Protein AF-A0A9P0EP63-F1 (afdb_monomer_lite)

Structure (mmCIF, N/CA/C/O backbone):
data_AF-A0A9P0EP63-F1
#
_entry.id   AF-A0A9P0EP63-F1
#
loop_
_atom_site.group_PDB
_atom_site.id
_atom_site.type_symbol
_atom_site.label_atom_id
_atom_site.label_alt_id
_atom_site.label_comp_id
_atom_site.label_asym_id
_atom_site.label_entity_id
_atom_site.label_seq_id
_atom_site.pdbx_PDB_ins_code
_atom_site.Cartn_x
_atom_site.Cartn_y
_atom_site.Cartn_z
_atom_site.occupancy
_atom_site.B_iso_or_equiv
_atom_site.auth_seq_id
_atom_site.auth_comp_id
_atom_site.auth_asym_id
_atom_site.auth_atom_id
_atom_site.pdbx_PDB_model_num
ATOM 1 N N . MET A 1 1 ? 51.272 -1.431 -0.126 1.00 25.02 1 MET A N 1
ATOM 2 C CA . MET A 1 1 ? 51.619 -0.502 -1.227 1.00 25.02 1 MET A CA 1
ATOM 3 C C . MET A 1 1 ? 51.209 -1.140 -2.546 1.00 25.02 1 MET A C 1
ATOM 5 O O . MET A 1 1 ? 51.202 -2.358 -2.589 1.00 25.02 1 MET A O 1
ATOM 9 N N . ALA A 1 2 ? 50.903 -0.318 -3.557 1.00 24.48 2 ALA A N 1
ATOM 10 C CA . ALA A 1 2 ? 50.801 -0.641 -4.991 1.00 24.48 2 ALA A CA 1
ATOM 11 C C . ALA A 1 2 ? 49.921 -1.834 -5.457 1.00 24.48 2 ALA A C 1
ATOM 13 O O . ALA A 1 2 ? 50.347 -2.976 -5.379 1.00 24.48 2 ALA A O 1
ATOM 14 N N . ALA A 1 3 ? 48.784 -1.478 -6.080 1.00 27.89 3 ALA A N 1
ATOM 15 C CA . ALA A 1 3 ? 48.251 -1.978 -7.368 1.00 27.89 3 ALA A CA 1
ATOM 16 C C . ALA A 1 3 ? 47.952 -3.490 -7.577 1.00 27.89 3 ALA A C 1
ATOM 18 O O . ALA A 1 3 ? 48.622 -4.372 -7.051 1.00 27.89 3 ALA A O 1
ATOM 19 N N . PRO A 1 4 ? 46.947 -3.794 -8.422 1.00 28.27 4 PRO A N 1
ATOM 20 C CA . PRO A 1 4 ? 47.260 -3.915 -9.854 1.00 28.27 4 PRO A CA 1
ATOM 21 C C . PRO A 1 4 ? 46.648 -2.839 -10.776 1.00 28.27 4 PRO A C 1
ATOM 23 O O . PRO A 1 4 ? 45.639 -2.212 -10.475 1.00 28.27 4 PRO A O 1
ATOM 26 N N . TYR A 1 5 ? 47.337 -2.671 -11.907 1.00 25.44 5 TYR A N 1
ATOM 27 C CA . TYR A 1 5 ? 47.056 -1.905 -13.136 1.00 25.44 5 TYR A CA 1
ATOM 28 C C . TYR A 1 5 ? 45.731 -2.304 -13.837 1.00 25.44 5 TYR A C 1
ATOM 30 O O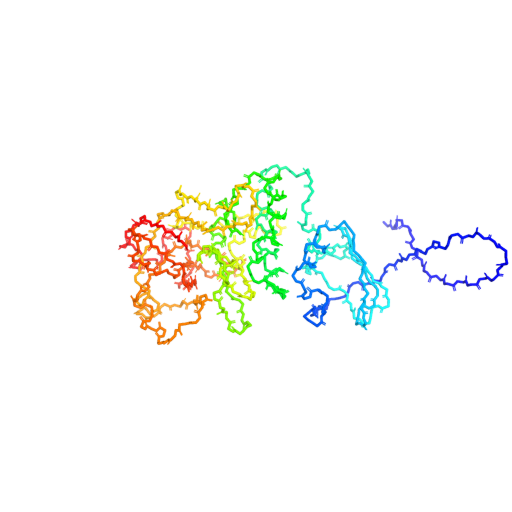 . TYR A 1 5 ? 45.196 -3.362 -13.520 1.00 25.44 5 TYR A O 1
ATOM 38 N N . LEU A 1 6 ? 45.152 -1.604 -14.831 1.00 25.20 6 LEU A N 1
ATOM 39 C CA . LEU A 1 6 ? 45.450 -0.386 -15.646 1.00 25.20 6 LEU A CA 1
ATOM 40 C C . LEU A 1 6 ? 44.064 0.336 -15.875 1.00 25.20 6 LEU A C 1
ATOM 42 O O . LEU A 1 6 ? 43.144 0.035 -15.122 1.00 25.20 6 LEU A O 1
ATOM 46 N N . MET A 1 7 ? 43.743 1.280 -16.780 1.00 23.25 7 MET A N 1
ATOM 47 C CA . MET A 1 7 ? 44.289 1.803 -18.050 1.00 23.25 7 MET A CA 1
ATOM 48 C C . MET A 1 7 ? 44.101 3.335 -18.161 1.00 23.25 7 MET A C 1
ATOM 50 O O . MET A 1 7 ? 43.188 3.885 -17.551 1.00 23.25 7 MET A O 1
ATOM 54 N N . GLU A 1 8 ? 44.887 4.000 -19.016 1.00 25.39 8 GLU A N 1
ATOM 55 C CA . GLU A 1 8 ? 44.508 5.273 -19.665 1.00 25.39 8 GLU A CA 1
ATOM 56 C C . GLU A 1 8 ? 43.696 5.005 -20.952 1.00 25.39 8 GLU A C 1
ATOM 58 O O . GLU A 1 8 ? 43.772 3.911 -21.513 1.00 25.39 8 GLU A O 1
ATOM 63 N N . ILE A 1 9 ? 42.991 6.013 -21.486 1.00 30.83 9 ILE A N 1
ATOM 64 C CA . ILE A 1 9 ? 42.474 5.988 -22.867 1.00 30.83 9 ILE A CA 1
ATOM 65 C C . ILE A 1 9 ? 43.122 7.115 -23.677 1.00 30.83 9 ILE A C 1
ATOM 67 O O . ILE A 1 9 ? 42.882 8.292 -23.422 1.00 30.83 9 ILE A O 1
ATOM 71 N N . ALA A 1 10 ? 43.873 6.739 -24.713 1.00 23.25 10 ALA A N 1
ATOM 72 C CA . ALA A 1 10 ? 44.341 7.635 -25.767 1.00 23.25 10 ALA A CA 1
ATOM 73 C C . ALA A 1 10 ? 43.870 7.108 -27.133 1.00 23.25 10 ALA A C 1
ATOM 75 O O . ALA A 1 10 ? 44.110 5.951 -27.480 1.00 23.25 10 ALA A O 1
ATOM 76 N N . ALA A 1 11 ? 43.196 7.950 -27.918 1.00 29.05 11 ALA A N 1
ATOM 77 C CA . ALA A 1 11 ? 42.651 7.573 -29.221 1.00 29.05 11 ALA A CA 1
ATOM 78 C C . ALA A 1 11 ? 43.623 7.929 -30.361 1.00 29.05 11 ALA A C 1
ATOM 80 O O . ALA A 1 11 ? 43.612 9.048 -30.872 1.00 29.05 11 ALA A O 1
ATOM 81 N N . ALA A 1 12 ? 44.444 6.967 -30.788 1.00 26.38 12 ALA A N 1
ATOM 82 C CA . ALA A 1 12 ? 45.300 7.098 -31.968 1.00 26.38 12 ALA A CA 1
ATOM 83 C C . ALA A 1 12 ? 44.647 6.433 -33.194 1.00 26.38 12 ALA A C 1
ATOM 85 O O . ALA A 1 12 ? 44.568 5.208 -33.284 1.00 26.38 12 ALA A O 1
ATOM 86 N N . ALA A 1 13 ? 44.182 7.235 -34.155 1.00 30.12 13 ALA A N 1
ATOM 87 C CA . ALA A 1 13 ? 43.605 6.739 -35.403 1.00 30.12 13 ALA A CA 1
ATOM 88 C C . ALA A 1 13 ? 44.675 6.627 -36.505 1.00 30.12 13 ALA A C 1
ATOM 90 O O . ALA A 1 13 ? 45.039 7.623 -37.126 1.00 30.12 13 ALA A O 1
ATOM 91 N N . ALA A 1 14 ? 45.147 5.408 -36.776 1.00 29.88 14 ALA A N 1
ATOM 92 C CA . ALA A 1 14 ? 45.986 5.104 -37.937 1.00 29.88 14 ALA A CA 1
ATOM 93 C C . ALA A 1 14 ? 45.132 4.493 -39.071 1.00 29.88 14 ALA A C 1
ATOM 95 O O . ALA A 1 14 ? 44.441 3.499 -38.831 1.00 29.88 14 ALA A O 1
ATOM 96 N N . PRO A 1 15 ? 45.145 5.046 -40.299 1.00 37.25 15 PRO A N 1
ATOM 97 C CA . PRO A 1 15 ? 44.427 4.463 -41.427 1.00 37.25 15 PRO A CA 1
ATOM 98 C C . PRO A 1 15 ? 45.239 3.334 -42.081 1.00 37.25 15 PRO A C 1
ATOM 100 O O . PRO A 1 15 ? 46.374 3.540 -42.505 1.00 37.25 15 PRO A O 1
ATOM 103 N N . ALA A 1 16 ? 44.626 2.161 -42.236 1.00 30.70 16 ALA A N 1
ATOM 104 C CA . ALA A 1 16 ? 45.122 1.073 -43.079 1.00 30.70 16 ALA A CA 1
ATOM 105 C C . ALA A 1 16 ? 43.948 0.458 -43.876 1.00 30.70 16 ALA A C 1
ATOM 107 O O . ALA A 1 16 ? 42.826 0.426 -43.360 1.00 30.70 16 ALA A O 1
ATOM 108 N N . PRO A 1 17 ? 44.155 0.033 -45.136 1.00 42.28 17 PRO A N 1
ATOM 109 C CA . PRO A 1 17 ? 43.072 -0.378 -46.029 1.00 42.28 17 PRO A CA 1
ATOM 110 C C . PRO A 1 17 ? 42.695 -1.868 -45.904 1.00 42.28 17 PRO A C 1
ATOM 112 O O . PRO A 1 17 ? 43.329 -2.642 -45.196 1.00 42.28 17 PRO A O 1
ATOM 115 N N . SER A 1 18 ? 41.695 -2.258 -46.704 1.00 41.31 18 SER A N 1
ATOM 116 C CA . SER A 1 18 ? 41.221 -3.625 -46.994 1.00 41.31 18 SER A CA 1
ATOM 117 C C . SER A 1 18 ? 40.531 -4.423 -45.870 1.00 41.31 18 SER A C 1
ATOM 119 O O . SER A 1 18 ? 41.147 -4.913 -44.936 1.00 41.31 18 SER A O 1
ATOM 121 N N . THR A 1 19 ? 39.229 -4.648 -46.103 1.00 45.34 19 THR A N 1
ATOM 122 C CA . THR A 1 19 ? 38.443 -5.868 -45.806 1.00 45.34 19 THR A CA 1
ATOM 123 C C . THR A 1 19 ? 38.358 -6.413 -44.371 1.00 45.34 19 THR A C 1
ATOM 125 O O . THR A 1 19 ? 39.307 -6.958 -43.827 1.00 45.34 19 THR A O 1
ATOM 128 N N . ASN A 1 20 ? 37.117 -6.448 -43.867 1.00 47.78 20 ASN A N 1
ATOM 129 C CA . ASN A 1 20 ? 36.612 -7.347 -42.820 1.00 47.78 20 ASN A CA 1
ATOM 130 C C . ASN A 1 20 ? 37.352 -7.329 -41.469 1.00 47.78 20 ASN A C 1
ATOM 132 O O . ASN A 1 20 ? 37.991 -8.303 -41.080 1.00 47.78 20 ASN A O 1
ATOM 136 N N . SER A 1 21 ? 37.132 -6.268 -40.687 1.00 32.41 21 SER A N 1
ATOM 137 C CA . SER A 1 21 ? 37.388 -6.278 -39.242 1.00 32.41 21 SER A CA 1
ATOM 138 C C . SER A 1 21 ? 36.179 -5.752 -38.466 1.00 32.41 21 SER A C 1
ATOM 140 O O . SER A 1 21 ? 35.673 -4.658 -38.733 1.00 32.41 21 SER A O 1
ATOM 142 N N . THR A 1 22 ? 35.702 -6.545 -37.507 1.00 35.44 22 THR A N 1
ATOM 143 C CA . THR A 1 22 ? 34.595 -6.187 -36.614 1.00 35.44 22 THR A CA 1
ATOM 144 C C . THR A 1 22 ? 35.064 -5.111 -35.638 1.00 35.44 22 THR A C 1
ATOM 146 O O . THR A 1 22 ? 35.890 -5.386 -34.770 1.00 35.44 22 THR A O 1
ATOM 149 N N . ARG A 1 23 ? 34.528 -3.887 -35.742 1.00 30.27 23 ARG A N 1
ATOM 150 C CA . ARG A 1 23 ? 34.831 -2.799 -34.795 1.00 30.27 23 ARG A CA 1
ATOM 151 C C . ARG A 1 23 ? 34.285 -3.112 -33.400 1.00 30.27 23 ARG A C 1
ATOM 153 O O . ARG A 1 23 ? 33.159 -2.754 -33.068 1.00 30.27 23 ARG A O 1
ATOM 160 N N . MET A 1 24 ? 35.110 -3.752 -32.579 1.00 28.80 24 MET A N 1
ATOM 161 C CA . MET A 1 24 ? 34.906 -3.840 -31.138 1.00 28.80 24 MET A CA 1
ATOM 162 C C . MET A 1 24 ? 35.326 -2.509 -30.506 1.00 28.80 24 MET A C 1
ATOM 164 O O . MET A 1 24 ? 36.461 -2.073 -30.682 1.00 28.80 24 MET A O 1
ATOM 168 N N . VAL A 1 25 ? 34.408 -1.857 -29.794 1.00 30.75 25 VAL A N 1
ATOM 169 C CA . VAL A 1 25 ? 34.673 -0.615 -29.056 1.00 30.75 25 VAL A CA 1
ATOM 170 C C . VAL A 1 25 ? 34.558 -0.932 -27.569 1.00 30.75 25 VAL A C 1
ATOM 172 O O . VAL A 1 25 ? 33.512 -1.393 -27.117 1.00 30.75 25 VAL A O 1
ATOM 175 N N . VAL A 1 26 ? 35.648 -0.724 -26.831 1.00 29.06 26 VAL A N 1
ATOM 176 C CA . VAL A 1 26 ? 35.739 -0.929 -25.378 1.00 29.06 26 VAL A CA 1
ATOM 177 C C . VAL A 1 26 ? 35.912 0.436 -24.721 1.00 29.06 26 VAL A C 1
ATOM 179 O O . VAL A 1 26 ? 36.612 1.295 -25.253 1.00 29.06 26 VAL A O 1
ATOM 182 N N . LEU A 1 27 ? 35.211 0.653 -23.610 1.00 28.95 27 LEU A N 1
ATOM 183 C CA . LEU A 1 27 ? 34.988 1.963 -23.001 1.00 28.95 27 LEU A CA 1
ATOM 184 C C . LEU A 1 27 ? 35.163 1.826 -21.480 1.00 28.95 27 LEU A C 1
ATOM 186 O O . LEU A 1 27 ? 34.766 0.804 -20.919 1.00 28.95 27 LEU A O 1
ATOM 190 N N . MET A 1 28 ? 35.780 2.818 -20.832 1.00 26.14 28 MET A N 1
ATOM 191 C CA . MET A 1 28 ? 36.075 2.831 -19.389 1.00 26.14 28 MET A CA 1
ATOM 192 C C . MET A 1 28 ? 35.608 4.150 -18.764 1.00 26.14 28 MET A C 1
ATOM 194 O O . MET A 1 28 ? 35.667 5.194 -19.414 1.00 26.14 28 MET A O 1
ATOM 198 N N . GLY A 1 29 ? 35.148 4.071 -17.517 1.00 27.91 29 GLY A N 1
ATOM 199 C CA . GLY A 1 29 ? 34.363 5.110 -16.858 1.00 27.91 29 GLY A CA 1
ATOM 200 C C . GLY A 1 29 ? 35.092 6.301 -16.246 1.00 27.91 29 GLY A C 1
ATOM 201 O O . GLY A 1 29 ? 36.292 6.270 -15.969 1.00 27.91 29 GLY A O 1
ATOM 202 N N . GLY A 1 30 ? 34.303 7.345 -15.982 1.00 30.02 30 GLY A N 1
ATOM 203 C CA . GLY A 1 30 ? 34.700 8.562 -15.269 1.00 30.02 30 GLY A CA 1
ATOM 204 C C . GLY A 1 30 ? 34.210 8.621 -13.808 1.00 30.02 30 GLY A C 1
ATOM 205 O O . GLY A 1 30 ? 33.456 7.758 -13.357 1.00 30.02 30 GLY A O 1
ATOM 206 N N . PRO A 1 31 ? 34.626 9.642 -13.033 1.00 32.38 31 PRO A N 1
ATOM 207 C CA . PRO A 1 31 ? 34.295 9.754 -11.613 1.00 32.38 31 PRO A CA 1
ATOM 208 C C . PRO A 1 31 ? 32.818 10.110 -11.365 1.00 32.38 31 PRO A C 1
ATOM 210 O O . PRO A 1 31 ? 32.285 11.080 -11.903 1.00 32.38 31 PRO A O 1
ATOM 213 N N . ILE A 1 32 ? 32.175 9.353 -10.475 1.00 36.81 32 ILE A N 1
ATOM 214 C CA . ILE A 1 32 ? 30.773 9.533 -10.073 1.00 36.81 32 ILE A CA 1
ATOM 215 C C . ILE A 1 32 ? 30.678 10.641 -9.006 1.00 36.81 32 ILE A C 1
ATOM 217 O O . ILE A 1 32 ? 31.209 10.490 -7.907 1.00 36.81 32 ILE A O 1
ATOM 221 N N . ALA A 1 33 ? 29.985 11.746 -9.311 1.00 34.91 33 ALA A N 1
ATOM 222 C CA . ALA A 1 33 ? 29.862 12.926 -8.441 1.00 34.91 33 ALA A CA 1
ATOM 223 C C . ALA A 1 33 ? 28.404 13.212 -8.026 1.00 34.91 33 ALA A C 1
ATOM 225 O O . ALA A 1 33 ? 27.479 13.053 -8.820 1.00 34.91 33 ALA A O 1
ATOM 226 N N . ALA A 1 34 ? 28.183 13.633 -6.777 1.00 33.53 34 ALA A N 1
ATOM 227 C CA . ALA A 1 34 ? 26.853 13.662 -6.161 1.00 33.53 34 ALA A CA 1
ATOM 228 C C . ALA A 1 34 ? 25.924 14.788 -6.678 1.00 33.53 34 ALA A C 1
ATOM 230 O O . ALA A 1 34 ? 26.109 15.953 -6.332 1.00 33.53 34 ALA A O 1
ATOM 231 N N . GLY A 1 35 ? 24.876 14.436 -7.439 1.00 34.69 35 GLY A N 1
ATOM 232 C CA . GLY A 1 35 ? 23.840 15.371 -7.913 1.00 34.69 35 GLY A CA 1
ATOM 233 C C . GLY A 1 35 ? 22.556 14.690 -8.423 1.00 34.69 35 GLY A C 1
ATOM 234 O O . GLY A 1 35 ? 22.598 13.858 -9.320 1.00 34.69 35 GLY A O 1
ATOM 235 N N . HIS A 1 36 ? 21.401 15.023 -7.840 1.00 38.31 36 HIS A N 1
ATOM 236 C CA . HIS A 1 36 ? 20.105 14.368 -8.095 1.00 38.31 36 HIS A CA 1
ATOM 237 C C . HIS A 1 36 ? 19.614 14.509 -9.554 1.00 38.31 36 HIS A C 1
ATOM 239 O O . HIS A 1 36 ? 19.283 15.614 -9.988 1.00 38.31 36 HIS A O 1
ATOM 245 N N . ILE A 1 37 ? 19.443 13.392 -10.279 1.00 41.31 37 ILE A N 1
ATOM 246 C CA . ILE A 1 37 ? 18.767 13.396 -11.590 1.00 41.31 37 ILE A CA 1
ATOM 247 C C . ILE A 1 37 ? 17.250 13.459 -11.393 1.00 41.31 37 ILE A C 1
ATOM 249 O O . ILE A 1 37 ? 16.636 12.510 -10.906 1.00 41.31 37 ILE A O 1
ATOM 253 N N . ASP A 1 38 ? 16.628 14.537 -11.866 1.00 41.16 38 ASP A N 1
ATOM 254 C CA . ASP A 1 38 ? 15.185 14.556 -12.104 1.00 41.16 38 ASP A CA 1
ATOM 255 C C . ASP A 1 38 ? 14.846 13.888 -13.450 1.00 41.16 38 ASP A C 1
ATOM 257 O O . ASP A 1 38 ? 14.975 14.480 -14.524 1.00 41.16 38 ASP A O 1
ATOM 261 N N . VAL A 1 39 ? 14.401 12.630 -13.383 1.00 46.09 39 VAL A N 1
ATOM 262 C CA . VAL A 1 39 ? 13.950 11.853 -14.550 1.00 46.09 39 VAL A CA 1
ATOM 263 C C . VAL A 1 39 ? 12.517 12.176 -14.995 1.00 46.09 39 VAL A C 1
ATOM 265 O O . VAL A 1 39 ? 12.067 11.592 -15.981 1.00 46.09 39 VAL A O 1
ATOM 268 N N . SER A 1 40 ? 11.793 13.096 -14.340 1.00 42.19 40 SER A N 1
ATOM 269 C CA . SER A 1 40 ? 10.406 13.443 -14.707 1.00 42.19 40 SER A CA 1
ATOM 270 C C . SER A 1 40 ? 10.283 13.958 -16.150 1.00 42.19 40 SER A C 1
ATOM 272 O O . SER A 1 40 ? 9.341 13.604 -16.862 1.00 42.19 40 SER A O 1
ATOM 274 N N . GLY A 1 41 ? 11.291 14.698 -16.628 1.00 47.25 41 GLY A N 1
ATOM 275 C CA . GLY A 1 41 ? 11.400 15.160 -18.016 1.00 47.25 41 GLY A CA 1
ATOM 276 C C . GLY A 1 41 ? 11.757 14.071 -19.041 1.00 47.25 41 GLY A C 1
ATOM 277 O O . GLY A 1 41 ? 11.727 14.325 -20.245 1.00 47.25 41 GLY A O 1
ATOM 278 N N . CYS A 1 42 ? 12.093 12.848 -18.614 1.00 60.31 42 CYS A N 1
ATOM 279 C CA . CYS A 1 42 ? 12.393 11.744 -19.523 1.00 60.31 42 CYS A CA 1
ATOM 280 C C . CYS A 1 42 ? 11.100 11.033 -19.956 1.00 60.31 42 CYS A C 1
ATOM 282 O O . CYS A 1 42 ? 10.654 10.076 -19.322 1.00 60.31 42 CYS A O 1
ATOM 284 N N . GLY A 1 43 ? 10.539 11.452 -21.096 1.00 62.44 43 GLY A N 1
ATOM 285 C CA . GLY A 1 43 ? 9.305 10.895 -21.680 1.00 62.44 43 GLY A CA 1
ATOM 286 C C . GLY A 1 43 ? 9.304 9.383 -21.977 1.00 62.44 43 GLY A C 1
ATOM 287 O O . GLY A 1 43 ? 8.253 8.827 -22.287 1.00 62.44 43 GLY A O 1
ATOM 288 N N . LEU A 1 44 ? 10.455 8.705 -21.879 1.00 68.94 44 LEU A N 1
ATOM 289 C CA . LEU A 1 44 ? 10.535 7.242 -21.892 1.00 68.94 44 LEU A CA 1
ATOM 290 C C . LEU A 1 44 ? 10.362 6.660 -20.480 1.00 68.94 44 LEU A C 1
ATOM 292 O O . LEU A 1 44 ? 9.488 5.824 -20.274 1.00 68.94 44 LEU A O 1
ATOM 296 N N . GLN A 1 45 ? 11.150 7.115 -19.498 1.00 65.88 45 GLN A N 1
ATOM 297 C CA . GLN A 1 45 ? 11.081 6.607 -18.119 1.00 65.88 45 GLN A CA 1
ATOM 298 C C . GLN A 1 45 ? 9.754 6.943 -17.427 1.00 65.88 45 GLN A C 1
ATOM 300 O O . GLN A 1 45 ? 9.293 6.168 -16.590 1.00 65.88 45 GLN A O 1
ATOM 305 N N . SER A 1 46 ? 9.086 8.031 -17.817 1.00 67.94 46 SER A N 1
ATOM 306 C CA . SER A 1 46 ? 7.752 8.359 -17.310 1.00 67.94 46 SER A CA 1
ATOM 307 C C . SER A 1 46 ? 6.643 7.411 -17.793 1.00 67.94 46 SER A C 1
ATOM 309 O O . SER A 1 46 ? 5.516 7.550 -17.334 1.00 67.94 46 SER A O 1
ATOM 311 N N . ARG A 1 47 ? 6.909 6.425 -18.666 1.00 74.25 47 ARG A N 1
ATOM 312 C CA . ARG A 1 47 ? 5.925 5.404 -19.085 1.00 74.25 47 ARG A CA 1
ATOM 313 C C . ARG A 1 47 ? 5.910 4.224 -18.107 1.00 74.25 47 ARG A C 1
ATOM 315 O O . ARG A 1 47 ? 6.960 3.653 -17.820 1.00 74.25 47 ARG A O 1
ATOM 322 N N . GLY A 1 48 ? 4.723 3.799 -17.663 1.00 73.31 48 GLY A N 1
ATOM 323 C CA . GLY A 1 48 ? 4.556 2.697 -16.698 1.00 73.31 48 GLY A CA 1
ATOM 324 C C . GLY A 1 48 ? 5.278 1.392 -17.075 1.00 73.31 48 GLY A C 1
ATOM 325 O O . GLY A 1 48 ? 6.041 0.868 -16.271 1.00 73.31 48 GLY A O 1
ATOM 326 N N . TRP A 1 49 ? 5.118 0.908 -18.312 1.00 73.19 49 TRP A N 1
ATOM 327 C CA . TRP A 1 49 ? 5.727 -0.352 -18.785 1.00 73.19 49 TRP A CA 1
ATOM 328 C C . TRP A 1 49 ? 7.265 -0.373 -18.744 1.00 73.19 49 TRP A C 1
ATOM 330 O O . TRP A 1 49 ? 7.858 -1.409 -18.444 1.00 73.19 49 TRP A O 1
ATOM 340 N N . VAL A 1 50 ? 7.910 0.787 -18.919 1.00 75.38 50 VAL A N 1
ATOM 341 C CA . VAL A 1 50 ? 9.377 0.933 -18.859 1.00 75.38 50 VAL A CA 1
ATOM 342 C C . VAL A 1 50 ? 9.920 0.625 -17.452 1.00 75.38 50 VAL A C 1
ATOM 344 O O . VAL A 1 50 ? 11.109 0.350 -17.287 1.00 75.38 50 VAL A O 1
ATOM 347 N N . PHE A 1 51 ? 9.054 0.576 -16.430 1.00 79.88 51 PHE A N 1
ATOM 348 C CA . PHE A 1 51 ? 9.410 0.053 -15.114 1.00 79.88 51 PHE A CA 1
ATOM 349 C C . PHE A 1 51 ? 9.850 -1.415 -15.167 1.00 79.88 51 PHE A C 1
ATOM 351 O O . PHE A 1 51 ? 10.943 -1.736 -14.703 1.00 79.88 51 PHE A O 1
ATOM 358 N N . GLN A 1 52 ? 9.035 -2.298 -15.761 1.00 75.88 52 GLN A N 1
ATOM 359 C CA . GLN A 1 52 ? 9.372 -3.719 -15.877 1.00 75.88 52 GLN A CA 1
ATOM 360 C C . GLN A 1 52 ? 10.600 -3.918 -16.770 1.00 75.88 52 GLN A C 1
ATOM 362 O O . GLN A 1 52 ? 11.514 -4.650 -16.395 1.00 75.88 52 GLN A O 1
ATOM 367 N N . GLU A 1 53 ? 10.650 -3.222 -17.911 1.00 78.44 53 GLU A N 1
ATOM 368 C CA . GLU A 1 53 ? 11.770 -3.275 -18.861 1.00 78.44 53 GLU A CA 1
ATOM 369 C C . GLU A 1 53 ? 13.102 -2.888 -18.194 1.00 78.44 53 GLU A C 1
ATOM 371 O O . GLU A 1 53 ? 14.107 -3.586 -18.354 1.00 78.44 53 GLU A O 1
ATOM 376 N N . GLY A 1 54 ? 13.111 -1.807 -17.405 1.00 74.69 54 GLY A N 1
ATOM 377 C CA . GLY A 1 54 ? 14.291 -1.326 -16.684 1.00 74.69 54 GLY A CA 1
ATOM 378 C C . GLY A 1 54 ? 14.692 -2.194 -15.487 1.00 74.69 54 GLY A C 1
ATOM 379 O O . GLY A 1 54 ? 15.884 -2.384 -15.252 1.00 74.69 54 GLY A O 1
ATOM 380 N N . LEU A 1 55 ? 13.720 -2.735 -14.746 1.00 76.62 55 LEU A N 1
ATOM 381 C CA . LEU A 1 55 ? 13.951 -3.542 -13.543 1.00 76.62 55 LEU A CA 1
ATOM 382 C C . LEU A 1 55 ? 14.398 -4.979 -13.864 1.00 76.62 55 LEU A C 1
ATOM 384 O O . LEU A 1 55 ? 15.359 -5.474 -13.275 1.00 76.62 55 LEU A O 1
ATOM 388 N N . CYS A 1 56 ? 13.712 -5.653 -14.793 1.00 77.56 56 CYS A N 1
ATOM 389 C CA . CYS A 1 56 ? 13.916 -7.082 -15.054 1.00 77.56 56 CYS A CA 1
ATOM 390 C C . CYS A 1 56 ? 15.164 -7.358 -15.902 1.00 77.56 56 CYS A C 1
ATOM 392 O O . CYS A 1 56 ? 15.831 -8.381 -15.722 1.00 77.56 56 CYS A O 1
ATOM 394 N N . SER A 1 57 ? 15.490 -6.454 -16.832 1.00 79.88 57 SER A N 1
ATOM 395 C CA . SER A 1 57 ? 16.583 -6.651 -17.788 1.00 79.88 57 SER A CA 1
ATOM 396 C C . SER A 1 57 ? 17.946 -6.806 -17.077 1.00 79.88 57 SER A C 1
ATOM 398 O O . SER A 1 57 ? 18.252 -6.037 -16.163 1.00 79.88 57 SER A O 1
ATOM 400 N N . PRO A 1 58 ? 18.840 -7.726 -17.493 1.00 76.31 58 PRO A N 1
ATOM 401 C CA . PRO A 1 58 ? 20.147 -7.895 -16.837 1.00 76.31 58 PRO A CA 1
ATOM 402 C C . PRO A 1 58 ? 21.106 -6.707 -17.023 1.00 76.31 58 PRO A C 1
ATOM 404 O O . PRO A 1 58 ? 21.938 -6.430 -16.158 1.00 76.31 58 PRO A O 1
ATOM 407 N N . ARG A 1 59 ? 20.991 -6.016 -18.164 1.00 81.12 59 ARG A N 1
ATOM 408 C CA . ARG A 1 59 ? 21.778 -4.840 -18.567 1.00 81.12 59 ARG A CA 1
ATOM 409 C C . ARG A 1 59 ? 20.857 -3.836 -19.261 1.00 81.12 59 ARG A C 1
ATOM 411 O O . ARG A 1 59 ? 19.854 -4.239 -19.851 1.00 81.12 59 ARG A O 1
ATOM 418 N N . GLY A 1 60 ? 21.174 -2.552 -19.185 1.00 77.75 60 GLY A N 1
ATOM 419 C CA . GLY A 1 60 ? 20.490 -1.477 -19.897 1.00 77.75 60 GLY A CA 1
ATOM 420 C C . GLY A 1 60 ? 21.499 -0.495 -20.471 1.00 77.75 60 GLY A C 1
ATOM 421 O O . GLY A 1 60 ? 22.521 -0.235 -19.844 1.00 77.75 60 GLY A O 1
ATOM 422 N N . LEU A 1 61 ? 21.197 0.030 -21.656 1.00 80.38 61 LEU A N 1
ATOM 423 C CA . LEU A 1 61 ? 21.918 1.120 -22.302 1.00 80.38 61 LEU A CA 1
ATOM 424 C C . LEU A 1 61 ? 20.894 2.216 -22.595 1.00 80.38 61 LEU A C 1
ATOM 426 O O . LEU A 1 61 ? 19.836 1.935 -23.160 1.00 80.38 61 LEU A O 1
ATOM 430 N N . TYR A 1 62 ? 21.193 3.444 -22.197 1.00 74.94 62 TYR A N 1
ATOM 431 C CA . TYR A 1 62 ? 20.292 4.580 -22.299 1.00 74.94 62 TYR A CA 1
ATOM 432 C C . TYR A 1 62 ? 20.994 5.733 -23.013 1.00 74.94 62 TYR A C 1
ATOM 434 O O . TYR A 1 62 ? 22.176 5.995 -22.797 1.00 74.94 62 TYR A O 1
ATOM 442 N N . ILE A 1 63 ? 20.242 6.440 -23.854 1.00 74.50 63 ILE A N 1
ATOM 443 C CA . ILE A 1 63 ? 20.731 7.567 -24.649 1.00 74.50 63 ILE A CA 1
ATOM 444 C C . ILE A 1 63 ? 19.886 8.784 -24.277 1.00 74.50 63 ILE A C 1
ATOM 446 O O . ILE A 1 63 ? 18.663 8.759 -24.425 1.00 74.50 63 ILE A O 1
ATOM 450 N N . SER A 1 64 ? 20.519 9.845 -23.778 1.00 68.75 64 SER A N 1
ATOM 451 C CA . SER A 1 64 ? 19.845 11.070 -23.345 1.00 68.75 64 SER A CA 1
ATOM 452 C C . SER A 1 64 ? 20.556 12.307 -23.878 1.00 68.75 64 SER A C 1
ATOM 454 O O . SER A 1 64 ? 21.762 12.454 -23.725 1.00 68.75 64 SER A O 1
ATOM 456 N N . ARG A 1 65 ? 19.787 13.274 -24.394 1.00 67.12 65 ARG A N 1
ATOM 457 C CA . ARG A 1 65 ? 20.316 14.601 -24.767 1.00 67.12 65 ARG A CA 1
ATOM 458 C C . ARG A 1 65 ? 20.856 15.407 -23.572 1.00 67.12 65 ARG A C 1
ATOM 460 O O . ARG A 1 65 ? 21.497 16.423 -23.796 1.00 67.12 65 ARG A O 1
ATOM 467 N N . ARG A 1 66 ? 20.564 14.986 -22.331 1.00 62.16 66 ARG A N 1
ATOM 468 C CA . ARG A 1 66 ? 20.963 15.659 -21.079 1.00 62.16 66 ARG A CA 1
ATOM 469 C C . ARG A 1 66 ? 22.089 14.940 -20.317 1.00 62.16 66 ARG A C 1
ATOM 471 O O . ARG A 1 66 ? 22.820 15.577 -19.567 1.00 62.16 66 ARG A O 1
ATOM 478 N N . HIS A 1 67 ? 22.228 13.626 -20.511 1.00 61.28 67 HIS A N 1
ATOM 479 C CA . HIS A 1 67 ? 23.131 12.762 -19.729 1.00 61.28 67 HIS A CA 1
ATOM 480 C C . HIS A 1 67 ? 24.007 11.852 -20.611 1.00 61.28 67 HIS A C 1
ATOM 482 O O . HIS A 1 67 ? 24.473 10.816 -20.147 1.00 61.28 67 HIS A O 1
ATOM 488 N N . GLY A 1 68 ? 24.186 12.201 -21.889 1.00 69.44 68 GLY A N 1
ATOM 489 C CA . GLY A 1 68 ? 25.017 11.445 -22.827 1.00 69.44 68 GLY A CA 1
ATOM 490 C C . GLY A 1 68 ? 24.544 10.006 -23.060 1.00 69.44 68 GLY A C 1
ATOM 491 O O . GLY A 1 68 ? 23.341 9.721 -23.147 1.00 69.44 68 GLY A O 1
ATOM 492 N N . LEU A 1 69 ? 25.515 9.103 -23.175 1.00 75.56 69 LEU A N 1
ATOM 493 C CA . LEU A 1 69 ? 25.335 7.658 -23.272 1.00 75.56 69 LEU A CA 1
ATOM 494 C C . LEU A 1 69 ? 25.673 7.024 -21.920 1.00 75.56 69 LEU A C 1
ATOM 496 O O . LEU A 1 69 ? 26.767 7.237 -21.404 1.00 75.56 69 LEU A O 1
ATOM 500 N N . TRP A 1 70 ? 24.782 6.209 -21.356 1.00 75.38 70 TRP A N 1
ATOM 501 C CA . TRP A 1 70 ? 25.056 5.546 -20.077 1.00 75.38 70 TRP A CA 1
ATOM 502 C C . TRP A 1 70 ? 24.485 4.140 -19.977 1.00 75.38 70 TRP A C 1
ATOM 504 O O . TRP A 1 70 ? 23.501 3.806 -20.641 1.00 75.38 70 TRP A O 1
ATOM 514 N N . TRP A 1 71 ? 25.107 3.305 -19.148 1.00 76.38 71 TRP A N 1
ATOM 515 C CA . TRP A 1 71 ? 24.706 1.915 -18.950 1.00 76.38 71 TRP A CA 1
ATOM 516 C C . TRP A 1 71 ? 24.551 1.549 -17.476 1.00 76.38 71 TRP A C 1
ATOM 518 O O . TRP A 1 71 ? 25.162 2.139 -16.591 1.00 76.38 71 TRP A O 1
ATOM 528 N N . ASP A 1 72 ? 23.691 0.563 -17.234 1.00 75.25 72 ASP A N 1
ATOM 529 C CA . ASP A 1 72 ? 23.275 0.065 -15.921 1.00 75.25 72 ASP A CA 1
ATOM 530 C C . ASP A 1 72 ? 23.260 -1.460 -15.960 1.00 75.25 72 ASP A C 1
ATOM 532 O O . ASP A 1 72 ? 22.615 -2.078 -16.814 1.00 75.25 72 ASP A O 1
ATOM 536 N N . CYS A 1 73 ? 23.964 -2.085 -15.028 1.00 75.62 73 CYS A N 1
ATOM 537 C CA . CYS A 1 73 ? 23.819 -3.498 -14.729 1.00 75.62 73 CYS A CA 1
ATOM 538 C C . CYS A 1 73 ? 23.832 -3.701 -13.209 1.00 75.62 73 CYS A C 1
ATOM 540 O O . CYS A 1 73 ? 24.120 -2.790 -12.437 1.00 75.62 73 CYS A O 1
ATOM 542 N N . ARG A 1 74 ? 23.551 -4.925 -12.753 1.00 68.81 74 ARG A N 1
ATOM 543 C CA . ARG A 1 74 ? 23.414 -5.237 -11.315 1.00 68.81 74 ARG A CA 1
ATOM 544 C C . ARG A 1 74 ? 24.683 -5.004 -10.468 1.00 68.81 74 ARG A C 1
ATOM 546 O O . ARG A 1 74 ? 24.617 -5.169 -9.253 1.00 68.81 74 ARG A O 1
ATOM 553 N N . THR A 1 75 ? 25.817 -4.643 -11.074 1.00 67.06 75 THR A N 1
ATOM 554 C CA . THR A 1 75 ? 27.103 -4.410 -10.391 1.00 67.06 75 THR A CA 1
ATOM 555 C C . THR A 1 75 ? 27.736 -3.040 -10.648 1.00 67.06 75 THR A C 1
ATOM 557 O O . THR A 1 75 ? 28.635 -2.674 -9.900 1.00 67.06 75 THR A O 1
ATOM 560 N N . MET A 1 76 ? 27.324 -2.295 -11.681 1.00 69.44 76 MET A N 1
ATOM 561 C CA . MET A 1 76 ? 27.895 -0.982 -12.016 1.00 69.44 76 MET A CA 1
ATOM 562 C C . MET A 1 76 ? 26.931 -0.118 -12.839 1.00 69.44 76 MET A C 1
ATOM 564 O O . MET A 1 76 ? 26.069 -0.630 -13.555 1.00 69.44 76 MET A O 1
ATOM 568 N N . VAL A 1 77 ? 27.138 1.195 -12.761 1.00 71.50 77 VAL A N 1
ATOM 569 C CA . VAL A 1 77 ? 26.526 2.229 -13.603 1.00 71.50 77 VAL A CA 1
ATOM 570 C C . VAL A 1 77 ? 27.647 3.153 -14.045 1.00 71.50 77 VAL A C 1
ATOM 572 O O . VAL A 1 77 ? 28.483 3.505 -13.213 1.00 71.50 77 VAL A O 1
ATOM 575 N N . ASP A 1 78 ? 27.684 3.500 -15.326 1.00 72.25 78 ASP A N 1
ATOM 576 C CA . ASP A 1 78 ? 28.811 4.213 -15.931 1.00 72.25 78 ASP A CA 1
ATOM 577 C C . ASP A 1 78 ? 28.374 4.974 -17.205 1.00 72.25 78 ASP A C 1
ATOM 579 O O . ASP A 1 78 ? 27.271 4.746 -17.720 1.00 72.25 78 ASP A O 1
ATOM 583 N N . ALA A 1 79 ? 29.183 5.941 -17.651 1.00 73.31 79 ALA A N 1
ATOM 584 C CA . ALA A 1 79 ? 28.767 7.066 -18.488 1.00 73.31 79 ALA A CA 1
ATOM 585 C C . ALA A 1 79 ? 29.832 7.530 -19.498 1.00 73.31 79 ALA A C 1
ATOM 587 O O . ALA A 1 79 ? 31.024 7.554 -19.201 1.00 73.31 79 ALA A O 1
ATOM 588 N N . ILE A 1 80 ? 29.381 8.002 -20.663 1.00 70.25 80 ILE A N 1
ATOM 589 C CA . ILE A 1 80 ? 30.179 8.666 -21.706 1.00 70.25 80 ILE A CA 1
ATOM 590 C C . ILE A 1 80 ? 29.436 9.922 -22.168 1.00 70.25 80 ILE A C 1
ATOM 592 O O . ILE A 1 80 ? 28.212 9.908 -22.317 1.00 70.25 80 ILE A O 1
ATOM 596 N N . ASP A 1 81 ? 30.178 11.008 -22.399 1.00 64.56 81 ASP A N 1
ATOM 597 C CA . ASP A 1 81 ? 29.671 12.310 -22.862 1.00 64.56 81 ASP A CA 1
ATOM 598 C C . ASP A 1 81 ? 28.514 12.873 -22.008 1.00 64.56 81 ASP A C 1
ATOM 600 O O . ASP A 1 81 ? 27.646 13.614 -22.477 1.00 64.56 81 ASP A O 1
ATOM 604 N N . ALA A 1 82 ? 28.488 12.510 -20.723 1.00 61.38 82 ALA A N 1
ATOM 605 C CA . ALA A 1 82 ? 27.470 12.938 -19.778 1.00 61.38 82 ALA A CA 1
ATOM 606 C C . ALA A 1 82 ? 27.749 14.366 -19.282 1.00 61.38 82 ALA A C 1
ATOM 608 O O . ALA A 1 82 ? 28.588 14.591 -18.413 1.00 61.38 82 ALA A O 1
ATOM 609 N N . SER A 1 83 ? 27.003 15.336 -19.817 1.00 60.47 83 SER A N 1
ATOM 610 C CA . SER A 1 83 ? 27.048 16.752 -19.413 1.00 60.47 83 SER A CA 1
ATOM 611 C C . SER A 1 83 ? 26.585 17.024 -17.972 1.00 60.47 83 SER A C 1
ATOM 613 O O . SER A 1 83 ? 26.811 18.112 -17.450 1.00 60.47 83 SER A O 1
ATOM 615 N N . GLU A 1 84 ? 25.948 16.047 -17.327 1.00 57.03 84 GLU A N 1
ATOM 616 C CA . GLU A 1 84 ? 25.587 16.048 -15.907 1.00 57.03 84 GLU A CA 1
ATOM 617 C C . GLU A 1 84 ? 25.921 14.666 -15.311 1.00 57.03 84 GLU A C 1
ATOM 619 O O . GLU A 1 84 ? 25.723 13.661 -16.002 1.00 57.03 84 GLU A O 1
ATOM 624 N N . PRO A 1 85 ? 26.405 14.577 -14.056 1.00 53.97 85 PRO A N 1
ATOM 625 C CA . PRO A 1 85 ? 26.834 13.314 -13.457 1.00 53.97 85 PRO A CA 1
ATOM 626 C C . PRO A 1 85 ? 25.663 12.361 -13.181 1.00 53.97 85 PRO A C 1
ATOM 628 O O . PRO A 1 85 ? 24.532 12.785 -12.936 1.00 53.97 85 PRO A O 1
ATOM 631 N N . ILE A 1 86 ? 25.946 11.055 -13.163 1.00 54.53 86 ILE A N 1
ATOM 632 C CA . ILE A 1 86 ? 24.922 10.032 -12.921 1.00 54.53 86 ILE A CA 1
ATOM 633 C C . ILE A 1 86 ? 24.803 9.701 -11.442 1.00 54.53 86 ILE A C 1
ATOM 635 O O . ILE A 1 86 ? 25.753 9.213 -10.832 1.00 54.53 86 ILE A O 1
ATOM 639 N N . MET A 1 87 ? 23.605 9.897 -10.886 1.00 53.31 87 MET A N 1
ATOM 640 C CA . MET A 1 87 ? 23.275 9.467 -9.531 1.00 53.31 87 MET A CA 1
ATOM 641 C C . MET A 1 87 ? 22.498 8.164 -9.453 1.00 53.31 87 MET A C 1
ATOM 643 O O . MET A 1 87 ? 21.723 7.788 -10.330 1.00 53.31 87 MET A O 1
ATOM 647 N N . THR A 1 88 ? 22.740 7.486 -8.337 1.00 51.34 88 THR A N 1
ATOM 648 C CA . THR A 1 88 ? 22.237 6.162 -7.982 1.00 51.34 88 THR A CA 1
ATOM 649 C C . THR A 1 88 ? 21.960 6.161 -6.474 1.00 51.34 88 THR A C 1
ATOM 651 O O . THR A 1 88 ? 22.484 7.015 -5.757 1.00 51.34 88 THR A O 1
ATOM 654 N N . GLY A 1 89 ? 21.084 5.279 -5.994 1.00 41.16 89 GLY A N 1
ATOM 655 C CA . GLY A 1 89 ? 20.542 5.340 -4.634 1.00 41.16 89 GLY A CA 1
ATOM 656 C C . GLY A 1 89 ? 21.594 5.217 -3.524 1.00 41.16 89 GLY A C 1
ATOM 657 O O . GLY A 1 89 ? 22.549 4.454 -3.646 1.00 41.16 89 GLY A O 1
ATOM 658 N N . ASP A 1 90 ? 21.343 5.937 -2.429 1.00 44.44 90 ASP A N 1
ATOM 659 C CA . ASP A 1 90 ? 22.137 6.036 -1.195 1.00 44.44 90 ASP A CA 1
ATOM 660 C C . ASP A 1 90 ? 23.628 6.377 -1.369 1.00 44.44 90 ASP A C 1
ATOM 662 O O . ASP A 1 90 ? 24.493 5.534 -1.614 1.00 44.44 90 ASP A O 1
ATOM 666 N N . THR A 1 91 ? 23.939 7.647 -1.118 1.00 39.22 91 THR A N 1
ATOM 667 C CA . THR A 1 91 ? 25.301 8.170 -0.997 1.00 39.22 91 THR A CA 1
ATOM 668 C C . THR A 1 91 ? 26.020 7.598 0.233 1.00 39.22 91 THR A C 1
ATOM 670 O O . THR A 1 91 ? 25.804 8.103 1.333 1.00 39.22 91 THR A O 1
ATOM 673 N N . ASP A 1 92 ? 26.861 6.572 0.046 1.00 36.72 92 ASP A N 1
ATOM 674 C CA . ASP A 1 92 ? 28.248 6.487 0.576 1.00 36.72 92 ASP A CA 1
ATOM 675 C C . ASP A 1 92 ? 28.902 5.106 0.316 1.00 36.72 92 ASP A C 1
ATOM 677 O O . ASP A 1 92 ? 29.202 4.348 1.238 1.00 36.72 92 ASP A O 1
ATOM 681 N N . HIS A 1 93 ? 29.131 4.746 -0.953 1.00 35.94 93 HIS A N 1
ATOM 682 C CA . HIS A 1 93 ? 30.026 3.640 -1.330 1.00 35.94 93 HIS A CA 1
ATOM 683 C C . HIS A 1 93 ? 30.802 4.022 -2.602 1.00 35.94 93 HIS A C 1
ATOM 685 O O . HIS A 1 93 ? 30.263 3.918 -3.703 1.00 35.94 93 HIS A O 1
ATOM 691 N N . ALA A 1 94 ? 32.075 4.414 -2.471 1.00 29.23 94 ALA A N 1
ATOM 692 C CA . ALA A 1 94 ? 32.898 4.996 -3.549 1.00 29.23 94 ALA A CA 1
ATOM 693 C C . ALA A 1 94 ? 33.130 4.121 -4.810 1.00 29.23 94 ALA A C 1
ATOM 695 O O . ALA A 1 94 ? 33.782 4.570 -5.746 1.00 29.23 94 ALA A O 1
ATOM 696 N N . PHE A 1 95 ? 32.609 2.888 -4.845 1.00 35.66 95 PHE A N 1
ATOM 697 C CA . PHE A 1 95 ? 32.775 1.934 -5.948 1.00 35.66 95 PHE A CA 1
ATOM 698 C C . PHE A 1 95 ? 31.517 1.110 -6.286 1.00 35.66 95 PHE A C 1
ATOM 700 O O . PHE A 1 95 ? 31.633 0.154 -7.051 1.00 35.66 95 PHE A O 1
ATOM 707 N N . ASN A 1 96 ? 30.325 1.379 -5.716 1.00 41.50 96 ASN A N 1
ATOM 708 C CA . ASN A 1 96 ? 29.171 0.505 -6.004 1.00 41.50 96 ASN A CA 1
ATOM 709 C C . ASN A 1 96 ? 27.766 1.164 -5.945 1.00 41.50 96 ASN A C 1
ATOM 711 O O . ASN A 1 96 ? 27.169 1.227 -4.864 1.00 41.50 96 ASN A O 1
ATOM 715 N N . PRO A 1 97 ? 27.195 1.579 -7.095 1.00 47.16 97 PRO A N 1
ATOM 716 C CA . PRO A 1 97 ? 25.894 2.253 -7.175 1.00 47.16 97 PRO A CA 1
ATOM 717 C C . PRO A 1 97 ? 24.698 1.369 -6.784 1.00 47.16 97 PRO A C 1
ATOM 719 O O . PRO A 1 97 ? 24.696 0.164 -7.050 1.00 47.16 97 PRO A O 1
ATOM 722 N N . ARG A 1 98 ? 23.623 1.948 -6.225 1.00 54.41 98 ARG A N 1
ATOM 723 C CA . ARG A 1 98 ? 22.322 1.254 -6.076 1.00 54.41 98 ARG A CA 1
ATOM 724 C C . ARG A 1 98 ? 21.367 1.657 -7.202 1.00 54.41 98 ARG A C 1
ATOM 726 O O . ARG A 1 98 ? 20.943 2.806 -7.282 1.00 54.41 98 ARG A O 1
ATOM 733 N N . THR A 1 99 ? 20.975 0.710 -8.050 1.00 63.38 99 THR A N 1
ATOM 734 C CA . THR A 1 99 ? 19.885 0.893 -9.027 1.00 63.38 99 THR A CA 1
ATOM 735 C C . THR A 1 99 ? 18.702 -0.004 -8.692 1.00 63.38 99 THR A C 1
ATOM 737 O O . THR A 1 99 ? 18.859 -1.022 -8.018 1.00 63.38 99 THR A O 1
ATOM 740 N N . LEU A 1 100 ? 17.513 0.334 -9.203 1.00 65.19 100 LEU A N 1
ATOM 741 C CA . LEU A 1 100 ? 16.332 -0.539 -9.117 1.00 65.19 100 LEU A CA 1
ATOM 742 C C . LEU A 1 100 ? 16.647 -1.940 -9.671 1.00 65.19 100 LEU A C 1
ATOM 744 O O . LEU A 1 100 ? 16.351 -2.949 -9.044 1.00 65.19 100 LEU A O 1
ATOM 748 N N . ARG A 1 101 ? 17.369 -2.001 -10.794 1.00 71.38 101 ARG A N 1
ATOM 749 C CA . ARG A 1 101 ? 17.872 -3.237 -11.409 1.00 71.38 101 ARG A CA 1
ATOM 750 C C . ARG A 1 101 ? 18.747 -4.076 -10.468 1.00 71.38 101 ARG A C 1
ATOM 752 O O . ARG A 1 101 ? 18.697 -5.303 -10.528 1.00 71.38 101 ARG A O 1
ATOM 759 N N . ARG A 1 102 ? 19.536 -3.437 -9.595 1.00 68.94 102 ARG A N 1
ATOM 760 C CA . ARG A 1 102 ? 20.375 -4.098 -8.579 1.00 68.94 102 ARG A CA 1
ATOM 761 C C . ARG A 1 102 ? 19.580 -4.599 -7.366 1.00 68.94 102 ARG A C 1
ATOM 763 O O . ARG A 1 102 ? 20.024 -5.554 -6.738 1.00 68.94 102 ARG A O 1
ATOM 770 N N . SER A 1 103 ? 18.413 -4.023 -7.057 1.00 67.44 103 SER A N 1
ATOM 771 C CA . SER A 1 103 ? 17.512 -4.572 -6.028 1.00 67.44 103 SER A CA 1
ATOM 772 C C . SER A 1 103 ? 16.686 -5.770 -6.521 1.00 67.44 103 SER A C 1
ATOM 774 O O . SER A 1 103 ? 16.049 -6.455 -5.719 1.00 67.44 103 SER A O 1
ATOM 776 N N . PHE A 1 104 ? 16.733 -6.087 -7.821 1.00 68.25 104 PHE A N 1
ATOM 777 C CA . PHE A 1 104 ? 16.115 -7.292 -8.367 1.00 68.25 104 PHE A CA 1
ATOM 778 C C . PHE A 1 104 ? 16.840 -8.565 -7.880 1.00 68.25 104 PHE A C 1
ATOM 780 O O . PHE A 1 104 ? 18.044 -8.712 -8.117 1.00 68.25 104 PHE A O 1
ATOM 787 N N . PRO A 1 105 ? 16.137 -9.492 -7.205 1.00 66.19 105 PRO A N 1
ATOM 788 C CA . PRO A 1 105 ? 16.752 -10.633 -6.536 1.00 66.19 105 PRO A CA 1
ATOM 789 C C . PRO A 1 105 ? 17.293 -11.673 -7.527 1.00 66.19 105 PRO A C 1
ATOM 791 O O . PRO A 1 105 ? 16.822 -11.803 -8.664 1.00 66.19 105 PRO A O 1
ATOM 794 N N . GLN A 1 106 ? 18.274 -12.444 -7.060 1.00 64.75 106 GLN A N 1
ATOM 795 C CA . GLN A 1 106 ? 18.764 -13.655 -7.724 1.00 64.75 106 GLN A CA 1
ATOM 796 C C . GLN A 1 106 ? 18.108 -14.902 -7.108 1.00 64.75 106 GLN A C 1
ATOM 798 O O . GLN A 1 106 ? 17.448 -14.801 -6.076 1.00 64.75 106 GLN A O 1
ATOM 803 N N . ALA A 1 107 ? 18.295 -16.065 -7.735 1.00 57.22 107 ALA A N 1
ATOM 804 C CA . ALA A 1 107 ? 17.644 -17.315 -7.332 1.00 57.22 107 ALA A CA 1
ATOM 805 C C . ALA A 1 107 ? 18.212 -17.964 -6.049 1.00 57.22 107 ALA A C 1
ATOM 807 O O . ALA A 1 107 ? 17.565 -18.847 -5.499 1.00 57.22 107 ALA A O 1
ATOM 808 N N . GLU A 1 108 ? 19.384 -17.533 -5.559 1.00 54.09 108 GLU A N 1
ATOM 809 C CA . GLU A 1 108 ? 20.088 -18.179 -4.431 1.00 54.09 108 GLU A CA 1
ATOM 810 C C . GLU A 1 108 ? 20.400 -17.257 -3.221 1.00 54.09 108 GLU A C 1
ATOM 812 O O . GLU A 1 108 ? 21.563 -17.007 -2.898 1.00 54.09 108 GLU A O 1
ATOM 817 N N . PRO A 1 109 ? 19.388 -16.733 -2.506 1.00 51.94 109 PRO A N 1
ATOM 818 C CA . PRO A 1 109 ? 19.547 -16.141 -1.176 1.00 51.94 109 PRO A CA 1
ATOM 819 C C . PRO A 1 109 ? 19.083 -17.107 -0.057 1.00 51.94 109 PRO A C 1
ATOM 821 O O . PRO A 1 109 ? 18.118 -17.850 -0.240 1.00 51.94 109 PRO A O 1
ATOM 824 N N . PRO A 1 110 ? 19.698 -17.093 1.143 1.00 51.00 110 PRO A N 1
ATOM 825 C CA . PRO A 1 110 ? 19.264 -17.945 2.251 1.00 51.00 110 PRO A CA 1
ATOM 826 C C . PRO A 1 110 ? 17.879 -17.526 2.779 1.00 51.00 110 PRO A C 1
ATOM 828 O O . PRO A 1 110 ? 17.672 -16.374 3.163 1.00 51.00 110 PRO A O 1
ATOM 831 N N . ALA A 1 111 ? 16.943 -18.480 2.844 1.00 54.12 111 ALA A N 1
ATOM 832 C CA . ALA A 1 111 ? 15.501 -18.242 3.011 1.00 54.12 111 ALA A CA 1
ATOM 833 C C . ALA A 1 111 ? 15.111 -17.229 4.112 1.00 54.12 111 ALA A C 1
ATOM 835 O O . ALA A 1 111 ? 14.289 -16.343 3.884 1.00 54.12 111 ALA A O 1
ATOM 836 N N . ASN A 1 112 ? 15.736 -17.291 5.291 1.00 49.19 112 ASN A N 1
ATOM 837 C CA . ASN A 1 112 ? 15.334 -16.461 6.434 1.00 49.19 112 ASN A CA 1
ATOM 838 C C . ASN A 1 112 ? 15.634 -14.956 6.271 1.00 49.19 112 ASN A C 1
ATOM 840 O O . ASN A 1 112 ? 15.021 -14.148 6.967 1.00 49.19 112 ASN A O 1
ATOM 844 N N . SER A 1 113 ? 16.539 -14.552 5.370 1.00 54.09 113 SER A N 1
ATOM 845 C CA . SER A 1 113 ? 16.750 -13.130 5.039 1.00 54.09 113 SER A CA 1
ATOM 846 C C . SER A 1 113 ? 15.923 -12.672 3.831 1.00 54.09 113 SER A C 1
ATOM 848 O O . SER A 1 113 ? 15.854 -11.473 3.549 1.00 54.09 113 SER A O 1
ATOM 850 N N . LEU A 1 114 ? 15.272 -13.598 3.124 1.00 56.84 114 LEU A N 1
ATOM 851 C CA . LEU A 1 114 ? 14.648 -13.342 1.832 1.00 56.84 114 LEU A CA 1
ATOM 852 C C . LEU A 1 114 ? 13.339 -12.552 1.942 1.00 56.84 114 LEU A C 1
ATOM 854 O O . LEU A 1 114 ? 13.205 -11.512 1.301 1.00 56.84 114 LEU A O 1
ATOM 858 N N . HIS A 1 115 ? 12.412 -12.996 2.799 1.00 55.69 115 HIS A N 1
ATOM 859 C CA . HIS A 1 115 ? 11.107 -12.346 3.007 1.00 55.69 115 HIS A CA 1
ATOM 860 C C . HIS A 1 115 ? 11.236 -10.850 3.319 1.00 55.69 115 HIS A C 1
ATOM 862 O O . HIS A 1 115 ? 10.546 -10.015 2.731 1.00 55.69 115 HIS A O 1
ATOM 868 N N . GLN A 1 116 ? 12.158 -10.513 4.228 1.00 55.53 116 GLN A N 1
ATOM 869 C CA . GLN A 1 116 ? 12.394 -9.136 4.649 1.00 55.53 116 GLN A CA 1
ATOM 870 C C . GLN A 1 116 ? 12.916 -8.316 3.465 1.00 55.53 116 GLN A C 1
ATOM 872 O O . GLN A 1 116 ? 12.256 -7.364 3.056 1.00 55.53 116 GLN A O 1
ATOM 877 N N . ASN A 1 117 ? 14.040 -8.722 2.858 1.00 59.78 117 ASN A N 1
ATOM 878 C CA . ASN A 1 117 ? 14.658 -8.017 1.726 1.00 59.78 117 ASN A CA 1
ATOM 879 C C . ASN A 1 117 ? 13.711 -7.842 0.524 1.00 59.78 117 ASN A C 1
ATOM 881 O O . ASN A 1 117 ? 13.707 -6.782 -0.098 1.00 59.78 117 ASN A O 1
ATOM 885 N N . LEU A 1 118 ? 12.865 -8.830 0.217 1.00 58.19 118 LEU A N 1
ATOM 886 C CA . LEU A 1 118 ? 11.874 -8.697 -0.856 1.00 58.19 118 LEU A CA 1
ATOM 887 C C . LEU A 1 118 ? 10.752 -7.731 -0.503 1.00 58.19 118 LEU A C 1
ATOM 889 O O . LEU A 1 118 ? 10.366 -6.941 -1.357 1.00 58.19 118 LEU A O 1
ATOM 893 N N . SER A 1 119 ? 10.263 -7.738 0.737 1.00 55.88 119 SER A N 1
ATOM 894 C CA . SER A 1 119 ? 9.245 -6.773 1.162 1.00 55.88 119 SER A CA 1
ATOM 895 C C . SER A 1 119 ? 9.809 -5.348 1.238 1.00 55.88 119 SER A C 1
ATOM 897 O O . SER A 1 119 ? 9.091 -4.394 0.953 1.00 55.88 119 SER A O 1
ATOM 899 N N . PHE A 1 120 ? 11.110 -5.162 1.523 1.00 61.97 120 PHE A N 1
ATOM 900 C CA . PHE A 1 120 ? 11.794 -3.883 1.266 1.00 61.97 120 PHE A CA 1
ATOM 901 C C . PHE A 1 120 ? 11.686 -3.474 -0.197 1.00 61.97 120 PHE A C 1
ATOM 903 O O . PHE A 1 120 ? 11.020 -2.482 -0.496 1.00 61.97 120 PHE A O 1
ATOM 910 N N . ASN A 1 121 ? 12.273 -4.274 -1.085 1.00 73.12 121 ASN A N 1
ATOM 911 C CA . ASN A 1 121 ? 12.406 -3.920 -2.491 1.00 73.12 121 ASN A CA 1
ATOM 912 C C . ASN A 1 121 ? 11.037 -3.762 -3.173 1.00 73.12 121 ASN A C 1
ATOM 914 O O . ASN A 1 121 ? 10.870 -2.851 -3.974 1.00 73.12 121 ASN A O 1
ATOM 918 N N . TRP A 1 122 ? 10.036 -4.576 -2.818 1.00 84.81 122 TRP A N 1
ATOM 919 C CA . TRP A 1 122 ? 8.685 -4.509 -3.380 1.00 84.81 122 TRP A CA 1
ATOM 920 C C . TRP A 1 122 ? 8.003 -3.159 -3.151 1.00 84.81 122 TRP A C 1
ATOM 922 O O . TRP A 1 122 ? 7.466 -2.571 -4.087 1.00 84.81 122 TRP A O 1
ATOM 932 N N . TYR A 1 123 ? 8.013 -2.637 -1.926 1.00 84.88 123 TYR A N 1
ATOM 933 C CA . TYR A 1 123 ? 7.328 -1.375 -1.651 1.00 84.88 123 TYR A CA 1
ATOM 934 C C . TYR A 1 123 ? 8.054 -0.180 -2.301 1.00 84.88 123 TYR A C 1
ATOM 936 O O . TYR A 1 123 ? 7.393 0.717 -2.830 1.00 84.88 123 TYR A O 1
ATOM 944 N N . ASP A 1 124 ? 9.385 -0.236 -2.408 1.00 79.44 124 ASP A N 1
ATOM 945 C CA . ASP A 1 124 ? 10.189 0.744 -3.152 1.00 79.44 124 ASP A CA 1
ATOM 946 C C . ASP A 1 124 ? 9.963 0.636 -4.679 1.00 79.44 124 ASP A C 1
ATOM 948 O O . ASP A 1 124 ? 9.936 1.646 -5.392 1.00 79.44 124 ASP A O 1
ATOM 952 N N . TRP A 1 125 ? 9.728 -0.578 -5.194 1.00 84.75 125 TRP A N 1
ATOM 953 C CA . TRP A 1 125 ? 9.302 -0.835 -6.574 1.00 84.75 125 TRP A CA 1
ATOM 954 C C . TRP A 1 125 ? 7.925 -0.231 -6.859 1.00 84.75 125 TRP A C 1
ATOM 956 O O . TRP A 1 125 ? 7.780 0.474 -7.854 1.00 84.75 125 TRP A O 1
ATOM 966 N N . ILE A 1 126 ? 6.932 -0.431 -5.985 1.00 88.12 126 ILE A N 1
ATOM 967 C CA . ILE A 1 126 ? 5.592 0.157 -6.154 1.00 88.12 126 ILE A CA 1
ATOM 968 C C . ILE A 1 126 ? 5.645 1.692 -6.121 1.00 88.12 126 ILE A C 1
ATOM 970 O O . ILE A 1 126 ? 4.989 2.340 -6.939 1.00 88.12 126 ILE A O 1
ATOM 974 N N . MET A 1 127 ? 6.467 2.300 -5.262 1.00 84.50 127 MET A N 1
ATOM 975 C CA . MET A 1 127 ? 6.707 3.752 -5.303 1.00 84.50 127 MET A CA 1
ATOM 976 C C . MET A 1 127 ? 7.312 4.178 -6.654 1.00 84.50 127 MET A C 1
ATOM 978 O O . MET A 1 127 ? 6.786 5.061 -7.330 1.00 84.50 127 MET A O 1
ATOM 982 N N . SER A 1 128 ? 8.357 3.480 -7.108 1.00 80.19 128 SER A N 1
ATOM 983 C CA . SER A 1 128 ? 9.060 3.740 -8.381 1.00 80.19 128 SER A CA 1
ATOM 984 C C . SER A 1 128 ? 8.232 3.458 -9.647 1.00 80.19 128 SER A C 1
ATOM 986 O O . SER A 1 128 ? 8.589 3.903 -10.744 1.00 80.19 128 SER A O 1
ATOM 988 N N . TYR A 1 129 ? 7.146 2.698 -9.505 1.00 85.88 129 TYR A N 1
ATOM 989 C CA . TYR A 1 129 ? 6.171 2.370 -10.541 1.00 85.88 129 TYR A CA 1
ATOM 990 C C . TYR A 1 129 ? 5.012 3.376 -10.568 1.00 85.88 129 TYR A C 1
ATOM 992 O O . TYR A 1 129 ? 4.695 3.913 -11.624 1.00 85.88 129 TYR A O 1
ATOM 1000 N N . THR A 1 130 ? 4.414 3.687 -9.414 1.00 86.69 130 THR A N 1
ATOM 1001 C CA . THR A 1 130 ? 3.269 4.616 -9.314 1.00 86.69 130 THR A CA 1
ATOM 1002 C C . THR A 1 130 ? 3.636 6.078 -9.599 1.00 86.69 130 THR A C 1
ATOM 1004 O O . THR A 1 130 ? 2.766 6.857 -9.977 1.00 86.69 130 THR A O 1
ATOM 1007 N N . LEU A 1 131 ? 4.924 6.437 -9.516 1.00 82.00 131 LEU A N 1
ATOM 1008 C CA . LEU A 1 131 ? 5.487 7.695 -10.034 1.00 82.00 131 LEU A CA 1
ATOM 1009 C C . LEU A 1 131 ? 5.461 7.821 -11.573 1.00 82.00 131 LEU A C 1
ATOM 1011 O O . LEU A 1 131 ? 5.853 8.862 -12.100 1.00 82.00 131 LEU A O 1
ATOM 1015 N N . ARG A 1 132 ? 5.030 6.789 -12.312 1.00 80.88 132 ARG A N 1
ATOM 1016 C CA . ARG A 1 132 ? 5.005 6.771 -13.783 1.00 80.88 132 ARG A CA 1
ATOM 1017 C C . ARG A 1 132 ? 3.586 6.904 -14.329 1.00 80.88 132 ARG A C 1
ATOM 1019 O O . ARG A 1 132 ? 2.615 6.406 -13.763 1.00 80.88 132 ARG A O 1
ATOM 1026 N N . ASN A 1 133 ? 3.482 7.510 -15.505 1.00 78.81 133 ASN A N 1
ATOM 1027 C CA . ASN A 1 133 ? 2.245 7.644 -16.257 1.00 78.81 133 ASN A CA 1
ATOM 1028 C C . ASN A 1 133 ? 1.798 6.278 -16.793 1.00 78.81 133 ASN A C 1
ATOM 1030 O O . ASN A 1 133 ? 2.413 5.691 -17.693 1.00 78.81 133 ASN A O 1
ATOM 1034 N N . LEU A 1 134 ? 0.689 5.788 -16.245 1.00 78.31 134 LEU A N 1
ATOM 1035 C CA . LEU A 1 134 ? -0.024 4.610 -16.720 1.00 78.31 134 LEU A CA 1
ATOM 1036 C C . LEU A 1 134 ? -1.081 5.025 -17.743 1.00 78.31 134 LEU A C 1
ATOM 1038 O O . LEU A 1 134 ? -2.066 5.675 -17.407 1.00 78.31 134 LEU A O 1
ATOM 1042 N N . THR A 1 135 ? -0.888 4.610 -18.997 1.00 78.56 135 THR A N 1
ATOM 1043 C CA . THR A 1 135 ? -1.825 4.856 -20.111 1.00 78.56 135 THR A CA 1
ATOM 1044 C C . THR A 1 135 ? -3.200 4.215 -19.881 1.00 78.56 135 THR A C 1
ATOM 1046 O O . THR A 1 135 ? -4.185 4.623 -20.489 1.00 78.56 135 THR A O 1
ATOM 1049 N N . ARG A 1 136 ? -3.274 3.207 -19.005 1.00 84.44 136 ARG A N 1
ATOM 1050 C CA . ARG A 1 136 ? -4.495 2.523 -18.576 1.00 84.44 136 ARG A CA 1
ATOM 1051 C C . ARG A 1 136 ? -4.428 2.320 -17.066 1.00 84.44 136 ARG A C 1
ATOM 1053 O O . ARG A 1 136 ? -3.580 1.577 -16.585 1.00 84.44 136 ARG A O 1
ATOM 1060 N N . GLN A 1 137 ? -5.304 2.986 -16.318 1.00 85.25 137 GLN A N 1
ATOM 1061 C CA . GLN A 1 137 ? -5.362 2.838 -14.858 1.00 85.25 137 GLN A CA 1
ATOM 1062 C C . GLN A 1 137 ? -5.893 1.466 -14.373 1.00 85.25 137 GLN A C 1
ATOM 1064 O O . GLN A 1 137 ? -5.406 1.022 -13.336 1.00 85.25 137 GLN A O 1
ATOM 1069 N N . PRO A 1 138 ? -6.780 0.736 -15.093 1.00 85.38 138 PRO A N 1
ATOM 1070 C CA . PRO A 1 138 ? -7.153 -0.630 -14.699 1.00 85.38 138 PRO A CA 1
ATOM 1071 C C . PRO A 1 138 ? -5.973 -1.612 -14.711 1.00 85.38 138 PRO A C 1
ATOM 1073 O O . PRO A 1 138 ? -5.931 -2.548 -13.917 1.00 85.38 138 PRO A O 1
ATOM 1076 N N . ASP A 1 139 ? -4.961 -1.356 -15.547 1.00 85.00 139 ASP A N 1
ATOM 1077 C CA . ASP A 1 139 ? -3.772 -2.205 -15.668 1.00 85.00 139 ASP A CA 1
ATOM 1078 C C . ASP A 1 139 ? -2.788 -2.024 -14.482 1.00 85.00 139 ASP A C 1
ATOM 1080 O O . ASP A 1 139 ? -1.701 -2.598 -14.501 1.00 85.00 139 ASP A O 1
ATOM 1084 N N . ARG A 1 140 ? -3.149 -1.274 -13.419 1.00 89.81 140 ARG A N 1
ATOM 1085 C CA . ARG A 1 140 ? -2.290 -0.991 -12.245 1.00 89.81 140 ARG A CA 1
ATOM 1086 C C . ARG A 1 140 ? -1.720 -2.246 -11.578 1.00 89.81 140 ARG A C 1
ATOM 1088 O O . ARG A 1 140 ? -0.512 -2.272 -11.349 1.00 89.81 140 ARG A O 1
ATOM 1095 N N . LEU A 1 141 ? -2.546 -3.258 -11.291 1.00 92.00 141 LEU A N 1
ATOM 1096 C CA . LEU A 1 141 ? -2.088 -4.552 -10.756 1.00 92.00 141 LEU A CA 1
ATOM 1097 C C . LEU A 1 141 ? -1.565 -5.500 -11.860 1.00 92.00 141 LEU A C 1
ATOM 1099 O O . LEU A 1 141 ? -0.459 -6.015 -11.691 1.00 92.00 141 LEU A O 1
ATOM 1103 N N . PRO A 1 142 ? -2.240 -5.684 -13.018 1.00 90.25 142 PRO A N 1
ATOM 1104 C CA . PRO A 1 142 ? -1.712 -6.495 -14.122 1.00 90.25 142 PRO A CA 1
ATOM 1105 C C . PRO A 1 142 ? -0.286 -6.124 -14.565 1.00 90.25 142 PRO A C 1
ATOM 1107 O O . PRO A 1 142 ? 0.546 -7.009 -14.761 1.00 90.25 142 PRO A O 1
ATOM 1110 N N . ALA A 1 143 ? 0.052 -4.833 -14.642 1.00 87.62 143 ALA A N 1
ATOM 1111 C CA . ALA A 1 143 ? 1.390 -4.362 -15.010 1.00 87.62 143 ALA A CA 1
ATOM 1112 C C . ALA A 1 143 ? 2.426 -4.400 -13.856 1.00 87.62 143 ALA A C 1
ATOM 1114 O O . ALA A 1 143 ? 3.554 -3.933 -14.025 1.00 87.62 143 ALA A O 1
ATOM 1115 N N . VAL A 1 144 ? 2.116 -5.051 -12.725 1.00 89.50 144 VAL A N 1
ATOM 1116 C CA . VAL A 1 144 ? 3.114 -5.570 -11.761 1.00 89.50 144 VAL A CA 1
ATOM 1117 C C . VAL A 1 144 ? 2.971 -7.073 -11.472 1.00 89.50 144 VAL A C 1
ATOM 1119 O O . VAL A 1 144 ? 3.810 -7.635 -10.769 1.00 89.50 144 VAL A O 1
ATOM 1122 N N . ALA A 1 145 ? 1.979 -7.758 -12.049 1.00 90.56 145 ALA A N 1
ATOM 1123 C CA . ALA A 1 145 ? 1.678 -9.166 -11.778 1.00 90.56 145 ALA A CA 1
ATOM 1124 C C . ALA A 1 145 ? 2.856 -10.122 -12.046 1.00 90.56 145 ALA A C 1
ATOM 1126 O O . ALA A 1 145 ? 3.107 -11.033 -11.262 1.00 90.56 145 ALA A O 1
ATOM 1127 N N . GLY A 1 146 ? 3.640 -9.885 -13.104 1.00 88.81 146 GLY A N 1
ATOM 1128 C CA . GLY A 1 146 ? 4.849 -10.674 -13.387 1.00 88.81 146 GLY A CA 1
ATOM 1129 C C . GLY A 1 146 ? 5.940 -10.521 -12.316 1.00 88.81 146 GLY A C 1
ATOM 1130 O O . GLY A 1 146 ? 6.614 -11.490 -11.973 1.00 88.81 146 GLY A O 1
ATOM 1131 N N . LEU A 1 147 ? 6.072 -9.326 -11.727 1.00 87.88 147 LEU A N 1
ATOM 1132 C CA . LEU A 1 147 ? 6.989 -9.073 -10.610 1.00 87.88 147 LEU A CA 1
ATOM 1133 C C . LEU A 1 147 ? 6.490 -9.744 -9.325 1.00 87.88 147 LEU A C 1
ATOM 1135 O O . LEU A 1 147 ? 7.292 -10.302 -8.580 1.00 87.88 147 LEU A O 1
ATOM 1139 N N . ALA A 1 148 ? 5.174 -9.719 -9.087 1.00 90.19 148 ALA A N 1
ATOM 1140 C CA . ALA A 1 148 ? 4.542 -10.406 -7.965 1.00 90.19 148 ALA A CA 1
ATOM 1141 C C . ALA A 1 148 ? 4.713 -11.929 -8.072 1.00 90.19 148 ALA A C 1
ATOM 1143 O O . ALA A 1 148 ? 5.208 -12.554 -7.139 1.00 90.19 148 ALA A O 1
ATOM 1144 N N . SER A 1 149 ? 4.413 -12.525 -9.229 1.00 89.56 149 SER A N 1
ATOM 1145 C CA . SER A 1 149 ? 4.625 -13.956 -9.477 1.00 89.56 149 SER A CA 1
ATOM 1146 C C . SER A 1 149 ? 6.089 -14.370 -9.279 1.00 89.56 149 SER A C 1
ATOM 1148 O O . SER A 1 149 ? 6.341 -15.438 -8.722 1.00 89.56 149 SER A O 1
ATOM 1150 N N . TYR A 1 150 ? 7.053 -13.536 -9.686 1.00 85.19 150 TYR A N 1
ATOM 1151 C CA . TYR A 1 150 ? 8.476 -13.807 -9.467 1.00 85.19 150 TYR A CA 1
ATOM 1152 C C . TYR A 1 150 ? 8.862 -13.706 -7.982 1.00 85.19 150 TYR A C 1
ATOM 1154 O O . TYR A 1 150 ? 9.471 -14.629 -7.441 1.00 85.19 150 TYR A O 1
ATOM 1162 N N . ALA A 1 151 ? 8.451 -12.640 -7.288 1.00 84.25 151 ALA A N 1
ATOM 1163 C CA . ALA A 1 151 ? 8.699 -12.476 -5.855 1.00 84.25 151 ALA A CA 1
ATOM 1164 C C . ALA A 1 151 ? 8.051 -13.596 -5.016 1.00 84.25 151 ALA A C 1
ATOM 1166 O O . ALA A 1 151 ? 8.691 -14.111 -4.097 1.00 84.25 151 ALA A O 1
ATOM 1167 N N . PHE A 1 152 ? 6.843 -14.039 -5.377 1.00 85.75 152 PHE A N 1
ATOM 1168 C CA . PHE A 1 152 ? 6.204 -15.236 -4.825 1.00 85.75 152 PHE A CA 1
ATOM 1169 C C . PHE A 1 152 ? 7.049 -16.491 -5.079 1.00 85.75 152 PHE A C 1
ATOM 1171 O O . PHE A 1 152 ? 7.362 -17.199 -4.128 1.00 85.75 152 PHE A O 1
ATOM 1178 N N . SER A 1 153 ? 7.492 -16.735 -6.319 1.00 84.56 153 SER A N 1
ATOM 1179 C CA . SER A 1 153 ? 8.268 -17.940 -6.664 1.00 84.56 153 SER A CA 1
ATOM 1180 C C . SER A 1 153 ? 9.587 -18.083 -5.892 1.00 84.56 153 SER A C 1
ATOM 1182 O O . SER A 1 153 ? 10.043 -19.200 -5.670 1.00 84.56 153 SER A O 1
ATOM 1184 N N . LEU A 1 154 ? 10.177 -16.966 -5.453 1.00 79.94 154 LEU A N 1
ATOM 1185 C CA . LEU A 1 154 ? 11.387 -16.957 -4.629 1.00 79.94 154 LEU A CA 1
ATOM 1186 C C . LEU A 1 154 ? 11.099 -17.118 -3.129 1.00 79.94 154 LEU A C 1
ATOM 1188 O O . LEU A 1 154 ? 11.921 -17.680 -2.417 1.00 79.94 154 LEU A O 1
ATOM 1192 N N . SER A 1 155 ? 9.973 -16.596 -2.633 1.00 81.12 155 SER A N 1
ATOM 1193 C CA . SER A 1 155 ? 9.742 -16.394 -1.191 1.00 81.12 155 SER A CA 1
ATOM 1194 C C . SER A 1 155 ? 8.596 -17.191 -0.577 1.00 81.12 155 SER A C 1
ATOM 1196 O O . SER A 1 155 ? 8.522 -17.289 0.642 1.00 81.12 155 SER A O 1
ATOM 1198 N N . GLY A 1 156 ? 7.661 -17.688 -1.384 1.00 83.81 156 GLY A N 1
ATOM 1199 C CA . GLY A 1 156 ? 6.393 -18.242 -0.910 1.00 83.81 156 GLY A CA 1
ATOM 1200 C C . GLY A 1 156 ? 5.434 -17.225 -0.270 1.00 83.81 156 GLY A C 1
ATOM 1201 O O . GLY A 1 156 ? 4.415 -17.648 0.265 1.00 83.81 156 GLY A O 1
ATOM 1202 N N . MET A 1 157 ? 5.722 -15.914 -0.304 1.00 87.00 157 MET A N 1
ATOM 1203 C CA . MET A 1 157 ? 4.872 -14.886 0.323 1.00 87.00 157 MET A CA 1
ATOM 1204 C C . MET A 1 157 ? 3.498 -14.774 -0.347 1.00 87.00 157 MET A C 1
ATOM 1206 O O . MET A 1 157 ? 3.387 -14.685 -1.570 1.00 87.00 157 MET A O 1
ATOM 1210 N N . THR A 1 158 ? 2.443 -14.727 0.458 1.00 90.12 158 THR A N 1
ATOM 1211 C CA . THR A 1 158 ? 1.055 -14.698 0.000 1.00 90.12 158 THR A CA 1
ATOM 1212 C C . THR A 1 158 ? 0.719 -13.317 -0.560 1.00 90.12 158 THR A C 1
ATOM 1214 O O . THR A 1 158 ? 0.615 -12.335 0.179 1.00 90.12 158 THR A O 1
ATOM 1217 N N . TYR A 1 159 ? 0.538 -13.223 -1.877 1.00 91.94 159 TYR A N 1
ATOM 1218 C CA . TYR A 1 159 ? 0.190 -11.964 -2.536 1.00 91.94 159 TYR A CA 1
ATOM 1219 C C . TYR A 1 159 ? -1.255 -11.544 -2.244 1.00 91.94 159 TYR A C 1
ATOM 1221 O O . TYR A 1 159 ? -2.190 -12.325 -2.415 1.00 91.94 159 TYR A O 1
ATOM 1229 N N . ALA A 1 160 ? -1.439 -10.283 -1.860 1.00 93.38 160 ALA A N 1
ATOM 1230 C CA . ALA A 1 160 ? -2.719 -9.696 -1.486 1.00 93.38 160 ALA A CA 1
ATOM 1231 C C . ALA A 1 160 ? -2.945 -8.383 -2.255 1.00 93.38 160 ALA A C 1
ATOM 1233 O O . ALA A 1 160 ? -2.590 -7.308 -1.779 1.00 93.38 160 ALA A O 1
ATOM 1234 N N . ALA A 1 161 ? -3.486 -8.476 -3.477 1.00 94.06 161 ALA A N 1
ATOM 1235 C CA . ALA A 1 161 ? -3.886 -7.344 -4.332 1.00 94.06 161 ALA A CA 1
ATOM 1236 C C . ALA A 1 161 ? -2.898 -6.152 -4.367 1.00 94.06 161 ALA A C 1
ATOM 1238 O O . ALA A 1 161 ? -3.298 -4.994 -4.242 1.00 94.06 161 ALA A O 1
ATOM 1239 N N . GLY A 1 162 ? -1.599 -6.425 -4.526 1.00 92.88 162 GLY A N 1
ATOM 1240 C CA . GLY A 1 162 ? -0.533 -5.411 -4.551 1.00 92.88 162 GLY A CA 1
ATOM 1241 C C . GLY A 1 162 ? 0.331 -5.342 -3.288 1.00 92.88 162 GLY A C 1
ATOM 1242 O O . GLY A 1 162 ? 1.360 -4.661 -3.312 1.00 92.88 162 GLY A O 1
ATOM 1243 N N . LEU A 1 163 ? -0.060 -6.038 -2.220 1.00 93.94 163 LEU A N 1
ATOM 1244 C CA . LEU A 1 163 ? 0.635 -6.160 -0.935 1.00 93.94 163 LEU A CA 1
ATOM 1245 C C . LEU A 1 163 ? 1.071 -7.621 -0.687 1.00 93.94 163 LEU A C 1
ATOM 1247 O O . LEU A 1 163 ? 0.733 -8.512 -1.468 1.00 93.94 163 LEU A O 1
ATOM 1251 N N . TRP A 1 164 ? 1.781 -7.874 0.414 1.00 91.50 164 TRP A N 1
ATOM 1252 C CA . TRP A 1 164 ? 2.126 -9.222 0.899 1.00 91.50 164 TRP A CA 1
ATOM 1253 C C . TRP A 1 164 ? 1.484 -9.466 2.258 1.00 91.50 164 TRP A C 1
ATOM 1255 O O . TRP A 1 164 ? 1.568 -8.585 3.111 1.00 91.50 164 TRP A O 1
ATOM 1265 N N . LYS A 1 165 ? 0.893 -10.642 2.496 1.00 89.94 165 LYS A N 1
ATOM 1266 C CA . LYS A 1 165 ? 0.272 -10.991 3.788 1.00 89.94 165 LYS A CA 1
ATOM 1267 C C . LYS A 1 165 ? 1.282 -10.943 4.941 1.00 89.94 165 LYS A C 1
ATOM 1269 O O . LYS A 1 165 ? 0.956 -10.522 6.046 1.00 89.94 165 LYS A O 1
ATOM 1274 N N . GLU A 1 166 ? 2.521 -11.332 4.665 1.00 86.75 166 GLU A N 1
ATOM 1275 C CA . GLU A 1 166 ? 3.614 -11.468 5.630 1.00 86.75 166 GLU A CA 1
ATOM 1276 C C . GLU A 1 166 ? 4.239 -10.117 6.035 1.00 86.75 166 GLU A C 1
ATOM 1278 O O . GLU A 1 166 ? 4.872 -10.030 7.085 1.00 86.75 166 GLU A O 1
ATOM 1283 N N . ASP A 1 167 ? 4.024 -9.053 5.249 1.00 84.00 167 ASP A N 1
ATOM 1284 C CA . ASP A 1 167 ? 4.398 -7.663 5.575 1.00 84.00 167 ASP A CA 1
ATOM 1285 C C . ASP A 1 167 ? 3.218 -6.704 5.302 1.00 84.00 167 ASP A C 1
ATOM 1287 O O . ASP A 1 167 ? 3.360 -5.605 4.753 1.00 84.00 167 ASP A O 1
ATOM 1291 N N . ILE A 1 168 ? 2.005 -7.159 5.642 1.00 88.56 168 ILE A N 1
ATOM 1292 C CA . ILE A 1 168 ? 0.747 -6.480 5.297 1.00 88.56 168 ILE A CA 1
ATOM 1293 C C . ILE A 1 168 ? 0.547 -5.192 6.090 1.00 88.56 168 ILE A C 1
ATOM 1295 O O . ILE A 1 168 ? 0.015 -4.223 5.563 1.00 88.56 168 ILE A O 1
ATOM 1299 N N . LEU A 1 169 ? 1.036 -5.124 7.332 1.00 87.50 169 LEU A N 1
ATOM 1300 C CA . LEU A 1 169 ? 0.921 -3.919 8.158 1.00 87.50 169 LEU A CA 1
ATOM 1301 C C . LEU A 1 169 ? 1.771 -2.767 7.602 1.00 87.50 169 LEU A C 1
ATOM 1303 O O . LEU A 1 169 ? 1.307 -1.628 7.593 1.00 87.50 169 LEU A O 1
ATOM 1307 N N . ARG A 1 170 ? 2.957 -3.057 7.042 1.00 84.94 170 ARG A N 1
ATOM 1308 C CA . ARG A 1 170 ? 3.692 -2.093 6.211 1.00 84.94 170 ARG A CA 1
ATOM 1309 C C . ARG A 1 170 ? 2.950 -1.815 4.913 1.00 84.94 170 ARG A C 1
ATOM 1311 O O . ARG A 1 170 ? 2.837 -0.651 4.533 1.00 84.94 170 ARG A O 1
ATOM 1318 N N . GLY A 1 171 ? 2.416 -2.854 4.275 1.00 89.94 171 GLY A N 1
ATOM 1319 C CA . GLY A 1 171 ? 1.598 -2.754 3.069 1.00 89.94 171 GLY A CA 1
ATOM 1320 C C . GLY A 1 171 ? 0.410 -1.801 3.209 1.00 89.94 171 GLY A C 1
ATOM 1321 O O . GLY A 1 171 ? 0.096 -1.079 2.275 1.00 89.94 171 GLY A O 1
ATOM 1322 N N . LEU A 1 172 ? -0.190 -1.699 4.393 1.00 93.00 172 LEU A N 1
ATOM 1323 C CA . LEU A 1 172 ? -1.267 -0.757 4.696 1.00 93.00 172 LEU A CA 1
ATOM 1324 C C . LEU A 1 172 ? -0.771 0.681 4.960 1.00 93.00 172 LEU A C 1
ATOM 1326 O O . LEU A 1 172 ? -1.579 1.604 4.992 1.00 93.00 172 LEU A O 1
ATOM 1330 N N . THR A 1 173 ? 0.532 0.939 5.113 1.00 90.06 173 THR A N 1
ATOM 1331 C CA . THR A 1 173 ? 1.044 2.288 5.457 1.00 90.06 173 THR A CA 1
ATOM 1332 C C . THR A 1 173 ? 1.218 3.253 4.283 1.00 90.06 173 THR A C 1
ATOM 1334 O O . THR A 1 173 ? 1.650 4.393 4.508 1.00 90.06 173 THR A O 1
ATOM 1337 N N . TRP A 1 174 ? 0.864 2.841 3.057 1.00 92.38 174 TRP A N 1
ATOM 1338 C CA . TRP A 1 174 ? 0.891 3.728 1.892 1.00 92.38 174 TRP A CA 1
ATOM 1339 C C . TRP A 1 174 ? 0.047 4.987 2.120 1.00 92.38 174 TRP A C 1
ATOM 1341 O O . TRP A 1 174 ? -0.952 4.963 2.836 1.00 92.38 174 TRP A O 1
ATOM 1351 N N . ARG A 1 175 ? 0.439 6.090 1.488 1.00 90.25 175 ARG A N 1
ATOM 1352 C CA . ARG A 1 175 ? -0.346 7.326 1.333 1.00 90.25 175 ARG A CA 1
ATOM 1353 C C . ARG A 1 175 ? -0.138 7.878 -0.072 1.00 90.25 175 ARG A C 1
ATOM 1355 O O . ARG A 1 175 ? 0.908 7.618 -0.667 1.00 90.25 175 ARG A O 1
ATOM 1362 N N . ARG A 1 176 ? -1.067 8.686 -0.583 1.00 88.31 176 ARG A N 1
ATOM 1363 C CA . ARG A 1 176 ? -0.838 9.443 -1.826 1.00 88.31 176 ARG A CA 1
ATOM 1364 C C . ARG A 1 176 ? 0.369 10.388 -1.714 1.00 88.31 176 ARG A C 1
ATOM 1366 O O . ARG A 1 176 ? 0.710 10.872 -0.627 1.00 88.31 176 ARG A O 1
ATOM 1373 N N . GLY A 1 177 ? 1.016 10.632 -2.850 1.00 79.00 177 GLY A N 1
ATOM 1374 C CA . GLY A 1 177 ? 2.003 11.695 -3.017 1.00 79.00 177 GLY A CA 1
ATOM 1375 C C . GLY A 1 177 ? 1.368 13.085 -3.056 1.00 79.00 177 GLY A C 1
ATOM 1376 O O . GLY A 1 177 ? 0.149 13.242 -3.095 1.00 79.00 177 GLY A O 1
ATOM 1377 N N . ASN A 1 178 ? 2.216 14.112 -3.049 1.00 69.19 178 ASN A N 1
ATOM 1378 C CA . ASN A 1 178 ? 1.780 15.511 -2.967 1.00 69.19 178 ASN A CA 1
ATOM 1379 C C . ASN A 1 178 ? 1.353 16.097 -4.336 1.00 69.19 178 ASN A C 1
ATOM 1381 O O . ASN A 1 178 ? 1.034 17.280 -4.431 1.00 69.19 178 ASN A O 1
ATOM 1385 N N . SER A 1 179 ? 1.381 15.300 -5.408 1.00 60.06 179 SER A N 1
ATOM 1386 C CA . SER A 1 179 ? 1.172 15.736 -6.792 1.00 60.06 179 SER A CA 1
ATOM 1387 C C . SER A 1 179 ? -0.310 15.749 -7.195 1.00 60.06 179 SER A C 1
ATOM 1389 O O . SER A 1 179 ? -0.766 14.878 -7.934 1.00 60.06 179 SER A O 1
ATOM 1391 N N . GLY A 1 180 ? -1.045 16.765 -6.738 1.00 60.25 180 GLY A N 1
ATOM 1392 C CA . GLY A 1 180 ? -2.393 17.082 -7.225 1.00 60.25 180 GLY A CA 1
ATOM 1393 C C . GLY A 1 180 ? -3.522 16.192 -6.690 1.00 60.25 180 GLY A C 1
ATOM 1394 O O . GLY A 1 180 ? -3.425 15.606 -5.609 1.00 60.25 180 GLY A O 1
ATOM 1395 N N . TYR A 1 181 ? -4.623 16.150 -7.444 1.00 66.25 181 TYR A N 1
ATOM 1396 C CA . TYR A 1 181 ? -5.807 15.351 -7.129 1.00 66.25 181 TYR A CA 1
ATOM 1397 C C . TYR A 1 181 ? -5.546 13.862 -7.389 1.00 66.25 181 TYR A C 1
ATOM 1399 O O . TYR A 1 181 ? -5.088 13.485 -8.466 1.00 66.25 181 TYR A O 1
ATOM 1407 N N . ALA A 1 182 ? -5.875 13.026 -6.405 1.00 82.56 182 ALA A N 1
ATOM 1408 C CA . ALA A 1 182 ? -5.990 11.583 -6.576 1.00 82.56 182 ALA A CA 1
ATOM 1409 C C . ALA A 1 182 ? -7.469 11.221 -6.762 1.00 82.56 182 ALA A C 1
ATOM 1411 O O . ALA A 1 182 ? -8.336 11.763 -6.074 1.00 82.56 182 ALA A O 1
ATOM 1412 N N . GLU A 1 183 ? -7.740 10.295 -7.674 1.00 89.19 183 GLU A N 1
ATOM 1413 C CA . GLU A 1 183 ? -9.073 9.768 -7.976 1.00 89.19 183 GLU A CA 1
ATOM 1414 C C . GLU A 1 183 ? -9.142 8.282 -7.615 1.00 89.19 183 GLU A C 1
ATOM 1416 O O . GLU A 1 183 ? -8.113 7.614 -7.471 1.00 89.19 183 GLU A O 1
ATOM 1421 N N . ARG A 1 184 ? -10.356 7.731 -7.508 1.00 91.38 184 ARG A N 1
ATOM 1422 C CA . ARG A 1 184 ? -10.536 6.277 -7.434 1.00 91.38 184 ARG A CA 1
ATOM 1423 C C . ARG A 1 184 ? -10.024 5.659 -8.737 1.00 91.38 184 ARG A C 1
ATOM 1425 O O . ARG A 1 184 ? -10.477 6.034 -9.815 1.00 91.38 184 ARG A O 1
ATOM 1432 N N . ALA A 1 185 ? -9.097 4.709 -8.653 1.00 88.75 185 ALA A N 1
ATOM 1433 C CA . ALA A 1 185 ? -8.633 4.006 -9.841 1.00 88.75 185 ALA A CA 1
ATOM 1434 C C . ALA A 1 185 ? -9.782 3.153 -10.419 1.00 88.75 185 ALA A C 1
ATOM 1436 O O . ALA A 1 185 ? -10.391 2.388 -9.668 1.00 88.75 185 ALA A O 1
ATOM 1437 N N . PRO A 1 186 ? -10.096 3.255 -11.725 1.00 82.56 186 PRO A N 1
ATOM 1438 C CA . PRO A 1 186 ? -11.108 2.412 -12.348 1.00 82.56 186 PRO A CA 1
ATOM 1439 C C . PRO A 1 186 ? -10.643 0.953 -12.367 1.00 82.56 186 PRO A C 1
ATOM 1441 O O . PRO A 1 186 ? -9.549 0.648 -12.844 1.00 82.56 186 PRO A O 1
ATOM 1444 N N . GLY A 1 187 ? -11.490 0.061 -11.860 1.00 79.50 187 GLY A N 1
ATOM 1445 C CA . GLY A 1 187 ? -11.179 -1.344 -11.607 1.00 79.50 187 GLY A CA 1
ATOM 1446 C C . GLY A 1 187 ? -11.525 -1.734 -10.169 1.00 79.50 187 GLY A C 1
ATOM 1447 O O . GLY A 1 187 ? -11.892 -0.893 -9.350 1.00 79.50 187 GLY A O 1
ATOM 1448 N N . ASN A 1 188 ? -11.398 -3.021 -9.856 1.00 86.12 188 ASN A N 1
ATOM 1449 C CA . ASN A 1 188 ? -11.921 -3.594 -8.614 1.00 86.12 188 ASN A CA 1
ATOM 1450 C C . ASN A 1 188 ? -10.819 -3.867 -7.569 1.00 86.12 188 ASN A C 1
ATOM 1452 O O . ASN A 1 188 ? -10.868 -4.853 -6.833 1.00 86.12 188 ASN A O 1
ATOM 1456 N N . ALA A 1 189 ? -9.791 -3.017 -7.514 1.00 92.62 189 ALA A N 1
ATOM 1457 C CA . ALA A 1 189 ? -8.789 -3.101 -6.456 1.00 92.62 189 ALA A CA 1
ATOM 1458 C C . ALA A 1 189 ? -9.437 -2.753 -5.094 1.00 92.62 189 ALA A C 1
ATOM 1460 O O . ALA A 1 189 ? -10.111 -1.719 -5.018 1.00 92.62 189 ALA A O 1
ATOM 1461 N N . PRO A 1 190 ? -9.228 -3.552 -4.028 1.00 95.69 190 PRO A N 1
ATOM 1462 C CA . PRO A 1 190 ? -9.778 -3.278 -2.695 1.00 95.69 190 PRO A CA 1
ATOM 1463 C C . PRO A 1 190 ? -9.351 -1.915 -2.157 1.00 95.69 190 PRO A C 1
ATOM 1465 O O . PRO A 1 190 ? -8.258 -1.448 -2.477 1.00 95.69 190 PRO A O 1
ATOM 1468 N N . THR A 1 191 ? -10.165 -1.251 -1.336 1.00 95.94 191 THR A N 1
ATOM 1469 C CA . THR A 1 191 ? -9.854 0.115 -0.869 1.00 95.94 191 THR A CA 1
ATOM 1470 C C . THR A 1 191 ? -8.582 0.191 -0.023 1.00 95.94 191 THR A C 1
ATOM 1472 O O . THR A 1 191 ? -7.884 1.203 -0.051 1.00 95.94 191 THR A O 1
ATOM 1475 N N . TRP A 1 192 ? -8.214 -0.898 0.653 1.00 96.25 192 TRP A N 1
ATOM 1476 C CA . TRP A 1 192 ? -6.949 -1.023 1.376 1.00 96.25 192 TRP A CA 1
ATOM 1477 C C . TRP A 1 192 ? -5.699 -1.150 0.477 1.00 96.25 192 TRP A C 1
ATOM 1479 O O . TRP A 1 192 ? -4.583 -0.927 0.956 1.00 96.25 192 TRP A O 1
ATOM 1489 N N . SER A 1 193 ? -5.846 -1.448 -0.819 1.00 96.25 193 SER A N 1
ATOM 1490 C CA . SER A 1 193 ? -4.734 -1.553 -1.779 1.00 96.25 193 SER A CA 1
ATOM 1491 C C . SER A 1 193 ? -4.292 -0.190 -2.325 1.00 96.25 193 SER A C 1
ATOM 1493 O O . SER A 1 193 ? -5.119 0.657 -2.663 1.00 96.25 193 SER A O 1
ATOM 1495 N N . TRP A 1 194 ? -2.981 -0.005 -2.527 1.00 94.38 194 TRP A N 1
ATOM 1496 C CA . TRP A 1 194 ? -2.413 1.177 -3.199 1.00 94.38 194 TRP A CA 1
ATOM 1497 C C . TRP A 1 194 ? -2.884 1.325 -4.653 1.00 94.38 194 TRP A C 1
ATOM 1499 O O . TRP A 1 194 ? -2.866 2.424 -5.210 1.00 94.38 194 TRP A O 1
ATOM 1509 N N . ALA A 1 195 ? -3.303 0.226 -5.287 1.00 94.62 195 ALA A N 1
ATOM 1510 C CA . ALA A 1 195 ? -3.787 0.240 -6.662 1.00 94.62 195 ALA A CA 1
ATOM 1511 C C . ALA A 1 195 ? -5.190 0.853 -6.786 1.00 94.62 195 ALA A C 1
ATOM 1513 O O . ALA A 1 195 ? -5.625 1.127 -7.900 1.00 94.62 195 ALA A O 1
ATOM 1514 N N . SER A 1 196 ? -5.871 1.091 -5.661 1.00 94.38 196 SER A N 1
ATOM 1515 C CA . SER A 1 196 ? -7.242 1.599 -5.593 1.00 94.38 196 SER A CA 1
ATOM 1516 C C . SER A 1 196 ? -7.386 3.109 -5.817 1.00 94.38 196 SER A C 1
ATOM 1518 O O . SER A 1 196 ? -8.495 3.592 -6.056 1.00 94.38 196 SER A O 1
ATOM 1520 N N . VAL A 1 197 ? -6.275 3.851 -5.801 1.00 92.94 197 VAL A N 1
ATOM 1521 C CA . VAL A 1 197 ? -6.207 5.282 -6.136 1.00 92.94 197 VAL A CA 1
ATOM 1522 C C . VAL A 1 197 ? -5.265 5.529 -7.309 1.00 92.94 197 VAL A C 1
ATOM 1524 O O . VAL A 1 197 ? -4.333 4.754 -7.535 1.00 92.94 197 VAL A O 1
ATOM 1527 N N . THR A 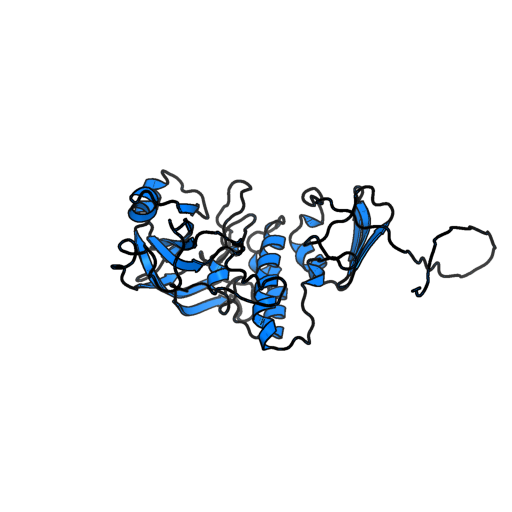1 198 ? -5.502 6.597 -8.070 1.00 90.44 198 THR A N 1
ATOM 1528 C CA . THR A 1 198 ? -4.626 7.050 -9.162 1.00 90.44 198 THR A CA 1
ATOM 1529 C C . THR A 1 198 ? -3.409 7.831 -8.639 1.00 90.44 198 THR A C 1
ATOM 1531 O O . THR A 1 198 ? -3.317 8.171 -7.460 1.00 90.44 198 THR A O 1
ATOM 1534 N N . GLY A 1 199 ? -2.437 8.097 -9.520 1.00 87.44 199 GLY A N 1
ATOM 1535 C CA . GLY A 1 199 ? -1.222 8.848 -9.178 1.00 87.44 199 GLY A CA 1
ATOM 1536 C C . GLY A 1 199 ? -0.182 8.061 -8.356 1.00 87.44 199 GLY A C 1
ATOM 1537 O O . GLY A 1 199 ? -0.279 6.827 -8.261 1.00 87.44 199 GLY A O 1
ATOM 1538 N N . PRO A 1 200 ? 0.834 8.761 -7.810 1.00 87.12 200 PRO A N 1
ATOM 1539 C CA . PRO A 1 200 ? 1.908 8.177 -7.014 1.00 87.12 200 PRO A CA 1
ATOM 1540 C C . PRO A 1 200 ? 1.523 7.959 -5.551 1.00 87.12 200 PRO A C 1
ATOM 1542 O O . PRO A 1 200 ? 0.767 8.734 -4.960 1.00 87.12 200 PRO A O 1
ATOM 1545 N N . ILE A 1 201 ? 2.133 6.945 -4.940 1.00 89.00 201 ILE A N 1
ATOM 1546 C CA . ILE A 1 201 ? 2.028 6.658 -3.504 1.00 89.00 201 ILE A CA 1
ATOM 1547 C C . ILE A 1 201 ? 3.416 6.597 -2.857 1.00 89.00 201 ILE A C 1
ATOM 1549 O O . ILE A 1 201 ? 4.415 6.336 -3.525 1.00 89.00 201 ILE A O 1
ATOM 1553 N N . HIS A 1 202 ? 3.475 6.808 -1.542 1.00 86.19 202 HIS A N 1
ATOM 1554 C CA . HIS A 1 202 ? 4.671 6.629 -0.716 1.00 86.19 202 HIS A CA 1
ATOM 1555 C C . HIS A 1 202 ? 4.356 5.737 0.484 1.00 86.19 202 HIS A C 1
ATOM 1557 O O . HIS A 1 202 ? 3.308 5.900 1.113 1.00 86.19 202 HIS A O 1
ATOM 1563 N N . TYR A 1 203 ? 5.284 4.851 0.837 1.00 82.25 203 TYR A N 1
ATOM 1564 C CA . TYR A 1 203 ? 5.300 4.146 2.120 1.00 82.25 203 TYR A CA 1
ATOM 1565 C C . TYR A 1 203 ? 6.059 4.955 3.176 1.00 82.25 203 TYR A C 1
ATOM 1567 O O . TYR A 1 203 ? 6.842 5.847 2.842 1.00 82.25 203 TYR A O 1
ATOM 1575 N N . ASP A 1 204 ? 5.827 4.658 4.456 1.00 71.56 204 ASP A N 1
ATOM 1576 C CA . ASP A 1 204 ? 6.552 5.310 5.550 1.00 71.56 204 ASP A CA 1
ATOM 1577 C C . ASP A 1 204 ? 7.853 4.567 5.881 1.00 71.56 204 ASP A C 1
ATOM 1579 O O . ASP A 1 204 ? 7.855 3.348 6.076 1.00 71.56 204 ASP A O 1
ATOM 1583 N N . GLU A 1 205 ? 8.964 5.302 5.996 1.00 58.22 205 GLU A N 1
ATOM 1584 C CA . GLU A 1 205 ? 10.307 4.723 6.162 1.00 58.22 205 GLU A CA 1
ATOM 1585 C C . GLU A 1 205 ? 10.482 3.921 7.469 1.00 58.22 205 GLU A C 1
ATOM 1587 O O . GLU A 1 205 ? 11.474 3.209 7.620 1.00 58.22 205 GLU A O 1
ATOM 1592 N N . PHE A 1 206 ? 9.542 4.019 8.415 1.00 56.12 206 PHE A N 1
ATOM 1593 C CA . PHE A 1 206 ? 9.658 3.444 9.763 1.00 56.12 206 PHE A CA 1
ATOM 1594 C C . PHE A 1 206 ? 8.954 2.098 9.963 1.00 56.12 206 PHE A C 1
ATOM 1596 O O . PHE A 1 206 ? 9.265 1.406 10.931 1.00 56.12 206 PHE A O 1
ATOM 1603 N N . PHE A 1 207 ? 8.080 1.687 9.038 1.00 51.66 207 PHE A N 1
ATOM 1604 C CA . PHE A 1 207 ? 7.708 0.270 8.907 1.00 51.66 207 PHE A CA 1
ATOM 1605 C C . PHE A 1 207 ? 8.745 -0.516 8.105 1.00 51.66 207 PHE A C 1
ATOM 1607 O O . PHE A 1 207 ? 8.880 -1.725 8.277 1.00 51.66 207 PHE A O 1
ATOM 1614 N N . THR A 1 208 ? 9.532 0.166 7.269 1.00 49.25 208 THR A N 1
ATOM 1615 C CA . THR A 1 208 ? 10.780 -0.407 6.768 1.00 49.25 208 THR A CA 1
ATOM 1616 C C . THR A 1 208 ? 11.683 -0.622 7.994 1.00 49.25 208 THR A C 1
ATOM 1618 O O . THR A 1 208 ? 12.095 0.335 8.656 1.00 49.25 208 THR A O 1
ATOM 1621 N N . MET A 1 209 ? 11.943 -1.880 8.369 1.00 47.38 209 MET A N 1
ATOM 1622 C CA . MET A 1 209 ? 12.835 -2.192 9.491 1.00 47.38 209 MET A CA 1
ATOM 1623 C C . MET A 1 209 ? 14.274 -1.835 9.103 1.00 47.38 209 MET A C 1
ATOM 1625 O O . MET A 1 209 ? 15.037 -2.711 8.708 1.00 47.38 209 MET A O 1
ATOM 1629 N N . ARG A 1 210 ? 14.669 -0.560 9.190 1.00 46.97 210 ARG A N 1
ATOM 1630 C CA . ARG A 1 210 ? 16.060 -0.143 8.958 1.00 46.97 210 ARG A CA 1
ATOM 1631 C C . ARG A 1 210 ? 16.973 -0.685 10.058 1.00 46.97 210 ARG A C 1
ATOM 1633 O O . ARG A 1 210 ? 17.324 0.015 11.008 1.00 46.97 210 ARG A O 1
ATOM 1640 N N . VAL A 1 211 ? 17.350 -1.948 9.864 1.00 48.16 211 VAL A N 1
ATOM 1641 C CA . VAL A 1 211 ? 18.656 -2.527 10.164 1.00 48.16 211 VAL A CA 1
ATOM 1642 C C . VAL A 1 211 ? 19.693 -1.412 10.079 1.00 48.16 211 VAL A C 1
ATOM 1644 O O . VAL A 1 211 ? 19.796 -0.738 9.051 1.00 48.16 211 VAL A O 1
ATOM 1647 N N . ASP A 1 212 ? 20.398 -1.149 11.175 1.00 49.00 212 ASP A N 1
ATOM 1648 C CA . ASP A 1 212 ? 21.414 -0.102 11.163 1.00 49.00 212 ASP A CA 1
ATOM 1649 C C . ASP A 1 212 ? 22.675 -0.542 10.397 1.00 49.00 212 ASP A C 1
ATOM 1651 O O . ASP A 1 212 ? 22.772 -1.657 9.883 1.00 49.00 212 ASP A O 1
ATOM 1655 N N . HIS A 1 213 ? 23.679 0.335 10.342 1.00 47.59 213 HIS A N 1
ATOM 1656 C CA . HIS A 1 213 ? 24.956 0.086 9.661 1.00 47.59 213 HIS A CA 1
ATOM 1657 C C . HIS A 1 213 ? 25.762 -1.119 10.204 1.00 47.59 213 HIS A C 1
ATOM 1659 O O . HIS A 1 213 ? 26.866 -1.363 9.723 1.00 47.59 213 HIS A O 1
ATOM 1665 N N . ARG A 1 214 ? 25.258 -1.850 11.212 1.00 46.78 214 ARG A N 1
ATOM 1666 C CA . ARG A 1 214 ? 25.890 -3.029 11.828 1.00 46.78 214 ARG A CA 1
ATOM 1667 C C . ARG A 1 214 ? 25.087 -4.319 11.665 1.00 46.78 214 ARG A C 1
ATOM 1669 O O . ARG A 1 214 ? 25.570 -5.366 12.080 1.00 46.78 214 ARG A O 1
ATOM 1676 N N . GLY A 1 215 ? 23.882 -4.260 11.098 1.00 48.41 215 GLY A N 1
ATOM 1677 C CA . GLY A 1 215 ? 22.980 -5.413 11.034 1.00 48.41 215 GLY A CA 1
ATOM 1678 C C . GLY A 1 215 ? 21.929 -5.472 12.153 1.00 48.41 215 GLY A C 1
ATOM 1679 O O . GLY A 1 215 ? 21.188 -6.450 12.225 1.00 48.41 215 GLY A O 1
ATOM 1680 N N . GLU A 1 216 ? 21.817 -4.460 13.024 1.00 45.06 216 GLU A N 1
ATOM 1681 C CA . GLU A 1 216 ? 20.990 -4.557 14.236 1.00 45.06 216 GLU A CA 1
ATOM 1682 C C . GLU A 1 216 ? 19.608 -3.889 14.101 1.00 45.06 216 GLU A C 1
ATOM 1684 O O . GLU A 1 216 ? 19.489 -2.704 13.784 1.00 45.06 216 GLU A O 1
ATOM 1689 N N . ILE A 1 217 ? 18.542 -4.630 14.440 1.00 56.19 217 ILE A N 1
ATOM 1690 C CA . ILE A 1 217 ? 17.178 -4.097 14.617 1.00 56.19 217 ILE A CA 1
ATOM 1691 C C . ILE A 1 217 ? 17.003 -3.699 16.088 1.00 56.19 217 ILE A C 1
ATOM 1693 O O . ILE A 1 217 ? 16.576 -4.497 16.923 1.00 56.19 217 ILE A O 1
ATOM 1697 N N . LYS A 1 218 ? 17.349 -2.451 16.421 1.00 53.94 218 LYS A N 1
ATOM 1698 C CA . LYS A 1 218 ? 17.419 -1.979 17.818 1.00 53.94 218 LYS A CA 1
ATOM 1699 C C . LYS A 1 218 ? 16.068 -1.786 18.516 1.00 53.94 218 LYS A C 1
ATOM 1701 O O . LYS A 1 218 ? 16.021 -1.806 19.743 1.00 53.94 218 LYS A O 1
ATOM 1706 N N . LYS A 1 219 ? 14.978 -1.610 17.763 1.00 61.12 219 LYS A N 1
ATOM 1707 C CA . LYS A 1 219 ? 13.590 -1.636 18.258 1.00 61.12 219 LYS A CA 1
ATOM 1708 C C . LYS A 1 219 ? 12.674 -2.195 17.171 1.00 61.12 219 LYS A C 1
ATOM 1710 O O . LYS A 1 219 ? 12.792 -1.794 16.018 1.00 61.12 219 LYS A O 1
ATOM 1715 N N . ARG A 1 220 ? 11.750 -3.083 17.543 1.00 66.62 220 ARG A N 1
ATOM 1716 C CA . ARG A 1 220 ? 10.637 -3.520 16.683 1.00 66.62 220 ARG A CA 1
ATOM 1717 C C . ARG A 1 220 ? 9.401 -2.647 16.953 1.00 66.62 220 ARG A C 1
ATOM 1719 O O . ARG A 1 220 ? 9.286 -2.131 18.068 1.00 66.62 220 ARG A O 1
ATOM 1726 N N . PRO A 1 221 ? 8.491 -2.463 15.982 1.00 72.00 221 PRO A N 1
ATOM 1727 C CA . PRO A 1 221 ? 7.192 -1.859 16.258 1.00 72.00 221 PRO A CA 1
ATOM 1728 C C . PRO A 1 221 ? 6.361 -2.762 17.185 1.00 72.00 221 PRO A C 1
ATOM 1730 O O . PRO A 1 221 ? 6.394 -3.986 17.054 1.00 72.00 221 PRO A O 1
ATOM 1733 N N . LYS A 1 222 ? 5.596 -2.161 18.104 1.00 81.06 222 LYS A N 1
ATOM 1734 C CA . LYS A 1 222 ? 4.508 -2.844 18.822 1.00 81.06 222 LYS A CA 1
ATOM 1735 C C . LYS A 1 222 ? 3.317 -2.876 17.871 1.00 81.06 222 LYS A C 1
ATOM 1737 O O . LYS A 1 222 ? 2.772 -1.821 17.565 1.00 81.06 222 LYS A O 1
ATOM 1742 N N . LEU A 1 223 ? 2.968 -4.054 17.369 1.00 83.44 223 LEU A N 1
ATOM 1743 C CA . LEU A 1 223 ? 1.821 -4.238 16.481 1.00 83.44 223 LEU A CA 1
ATOM 1744 C C . LEU A 1 223 ? 0.542 -4.249 17.324 1.00 83.44 223 LEU A C 1
ATOM 1746 O O . LEU A 1 223 ? 0.483 -4.956 18.327 1.00 83.44 223 LEU A O 1
ATOM 1750 N N . ASP A 1 224 ? -0.449 -3.451 16.932 1.00 86.31 224 ASP A N 1
ATOM 1751 C CA . ASP A 1 224 ? -1.731 -3.326 17.638 1.00 86.31 224 ASP A CA 1
ATOM 1752 C C . ASP A 1 224 ? -2.908 -3.856 16.782 1.00 86.31 224 ASP A C 1
ATOM 1754 O O . ASP A 1 224 ? -3.932 -4.268 17.333 1.00 86.31 224 ASP A O 1
ATOM 1758 N N . LEU A 1 225 ? -2.750 -3.914 15.451 1.00 91.25 225 LEU A N 1
ATOM 1759 C CA . LEU A 1 225 ? -3.628 -4.639 14.526 1.00 91.25 225 LEU A CA 1
ATOM 1760 C C . LEU A 1 225 ? -3.126 -6.075 14.310 1.00 91.25 225 LEU A C 1
ATOM 1762 O O . LEU A 1 225 ? -1.952 -6.299 14.017 1.00 91.25 225 LEU A O 1
ATOM 1766 N N . GLU A 1 226 ? -4.038 -7.035 14.413 1.00 92.88 226 GLU A N 1
ATOM 1767 C CA . GLU A 1 226 ? -3.811 -8.468 14.223 1.00 92.88 226 GLU A CA 1
ATOM 1768 C C . GLU A 1 226 ? -4.621 -8.943 13.014 1.00 92.88 226 GLU A C 1
ATOM 1770 O O . GLU A 1 226 ? -5.801 -8.622 12.913 1.00 92.88 226 GLU A O 1
ATOM 1775 N N . ILE A 1 227 ? -4.001 -9.674 12.087 1.00 92.69 227 ILE A N 1
ATOM 1776 C CA . ILE A 1 227 ? -4.629 -10.084 10.823 1.00 92.69 227 ILE A CA 1
ATOM 1777 C C . ILE A 1 227 ? -5.002 -11.562 10.905 1.00 92.69 227 ILE A C 1
ATOM 1779 O O . ILE A 1 227 ? -4.118 -12.412 11.009 1.00 92.69 227 ILE A O 1
ATOM 1783 N N . THR A 1 228 ? -6.299 -11.865 10.858 1.00 93.44 228 THR A N 1
ATOM 1784 C CA . THR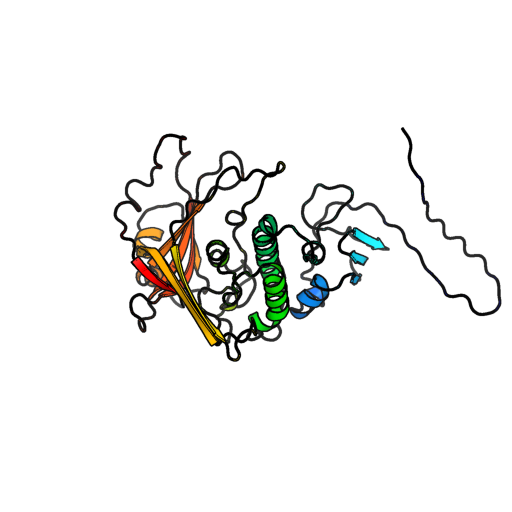 A 1 228 ? -6.823 -13.236 10.969 1.00 93.44 228 THR A CA 1
ATOM 1785 C C . THR A 1 228 ? -6.987 -13.886 9.598 1.00 93.44 228 THR A C 1
ATOM 1787 O O . THR A 1 228 ? -6.620 -15.046 9.409 1.00 93.44 228 THR A O 1
ATOM 1790 N N . GLY A 1 229 ? -7.458 -13.115 8.617 1.00 93.31 229 GLY A N 1
ATOM 1791 C CA . GLY A 1 229 ? -7.860 -13.596 7.299 1.00 93.31 229 GLY A CA 1
ATOM 1792 C C . GLY A 1 229 ? -7.382 -12.687 6.171 1.00 93.31 229 GLY A C 1
ATOM 1793 O O . GLY A 1 229 ? -7.082 -11.507 6.355 1.00 93.31 229 GLY A O 1
ATOM 1794 N N . THR A 1 230 ? -7.255 -13.254 4.973 1.00 93.69 230 THR A N 1
ATOM 1795 C CA . THR A 1 230 ? -6.974 -12.494 3.748 1.00 93.69 230 THR A CA 1
ATOM 1796 C C . THR A 1 230 ? -7.525 -13.272 2.562 1.00 93.69 230 THR A C 1
ATOM 1798 O O . THR A 1 230 ? -7.009 -14.346 2.250 1.00 93.69 230 THR A O 1
ATOM 1801 N N . THR A 1 231 ? -8.551 -12.730 1.915 1.00 94.19 231 THR A N 1
ATOM 1802 C CA . THR A 1 231 ? -9.263 -13.347 0.789 1.00 94.19 231 THR A CA 1
ATOM 1803 C C . THR A 1 231 ? -9.075 -12.465 -0.437 1.00 94.19 231 THR A C 1
ATOM 1805 O O . THR A 1 231 ? -9.232 -11.254 -0.345 1.00 94.19 231 THR A O 1
ATOM 1808 N N . ILE A 1 232 ? -8.730 -13.034 -1.593 1.00 93.62 232 ILE A N 1
ATOM 1809 C CA . ILE A 1 232 ? -8.588 -12.281 -2.849 1.00 93.62 232 ILE A CA 1
ATOM 1810 C C . ILE A 1 232 ? -9.454 -12.947 -3.909 1.00 93.62 232 ILE A C 1
ATOM 1812 O O . ILE A 1 232 ? -9.323 -14.144 -4.162 1.00 93.62 232 ILE A O 1
ATOM 1816 N N . HIS A 1 233 ? -10.308 -12.162 -4.559 1.00 91.00 233 HIS A N 1
ATOM 1817 C CA . HIS A 1 233 ? -11.103 -12.616 -5.691 1.00 91.00 233 HIS A CA 1
ATOM 1818 C C . HIS A 1 233 ? -10.364 -12.231 -6.972 1.00 91.00 233 HIS A C 1
ATOM 1820 O O . HIS A 1 233 ? -10.152 -11.048 -7.229 1.00 91.00 233 HIS A O 1
ATOM 1826 N N . GLU A 1 234 ? -9.960 -13.207 -7.785 1.00 88.12 234 GLU A N 1
ATOM 1827 C CA . GLU A 1 234 ? -9.361 -12.972 -9.105 1.00 88.12 234 GLU A CA 1
ATOM 1828 C C . GLU A 1 234 ? -10.254 -13.537 -10.216 1.00 88.12 234 GLU A C 1
ATOM 1830 O O . GLU A 1 234 ? -10.804 -14.626 -10.064 1.00 88.12 234 GLU A O 1
ATOM 1835 N N . VAL A 1 235 ? -10.308 -12.865 -11.376 1.00 86.75 235 VAL A N 1
ATOM 1836 C CA . VAL A 1 235 ? -10.997 -13.365 -12.592 1.00 86.75 235 VAL A CA 1
ATOM 1837 C C . VAL A 1 235 ? -10.483 -14.759 -12.983 1.00 86.75 235 VAL A C 1
ATOM 1839 O O . VAL A 1 235 ? -11.209 -15.578 -13.549 1.00 86.75 235 VAL A O 1
ATOM 1842 N N . ARG A 1 236 ? -9.199 -15.018 -12.710 1.00 84.31 236 ARG A N 1
ATOM 1843 C CA . ARG A 1 236 ? -8.532 -16.318 -12.825 1.00 84.31 236 ARG A CA 1
ATOM 1844 C C . ARG A 1 236 ? -7.529 -16.440 -11.670 1.00 84.31 236 ARG A C 1
ATOM 1846 O O . ARG A 1 236 ? -6.665 -15.564 -11.584 1.00 84.31 236 ARG A O 1
ATOM 1853 N N . PRO A 1 237 ? -7.615 -17.477 -10.816 1.00 79.75 237 PRO A N 1
ATOM 1854 C CA . PRO A 1 237 ? -6.690 -17.657 -9.699 1.00 79.75 237 PRO A CA 1
ATOM 1855 C C . PRO A 1 237 ? -5.227 -17.767 -10.136 1.00 79.75 237 PRO A C 1
ATOM 1857 O O . PRO A 1 237 ? -4.921 -18.394 -11.151 1.00 79.75 237 PRO A O 1
ATOM 1860 N N . GLY A 1 238 ? -4.328 -17.194 -9.337 1.00 78.19 238 GLY A N 1
ATOM 1861 C CA . GLY A 1 238 ? -2.885 -17.239 -9.573 1.00 78.19 238 GLY A CA 1
ATOM 1862 C C . GLY A 1 238 ? -2.416 -16.283 -10.670 1.00 78.19 238 GLY A C 1
ATOM 1863 O O . GLY A 1 238 ? -1.353 -16.507 -11.246 1.00 78.19 238 GLY A O 1
ATOM 1864 N N . THR A 1 239 ? -3.187 -15.234 -10.983 1.00 81.62 239 THR A N 1
ATOM 1865 C CA . THR A 1 239 ? -2.781 -14.230 -11.984 1.00 81.62 239 THR A CA 1
ATOM 1866 C C . THR A 1 239 ? -2.146 -12.974 -11.395 1.00 81.62 239 THR A C 1
ATOM 1868 O O . THR A 1 239 ? -1.625 -12.171 -12.166 1.00 81.62 239 THR A O 1
ATOM 1871 N N . PHE A 1 240 ? -2.125 -12.821 -10.066 1.00 86.75 240 PHE A N 1
ATOM 1872 C CA . PHE A 1 240 ? -1.451 -11.744 -9.322 1.00 86.75 240 PHE A CA 1
ATOM 1873 C C . PHE A 1 240 ? -1.828 -10.323 -9.785 1.00 86.75 240 PHE A C 1
ATOM 1875 O O . PHE A 1 240 ? -1.034 -9.390 -9.658 1.00 86.75 240 PHE A O 1
ATOM 1882 N N . GLY A 1 241 ? -3.012 -10.143 -10.373 1.00 85.19 241 GLY A N 1
ATOM 1883 C CA . GLY A 1 241 ? -3.277 -8.950 -11.181 1.00 85.19 241 GLY A CA 1
ATOM 1884 C C . GLY A 1 241 ? -4.729 -8.721 -11.566 1.00 85.19 241 GLY A C 1
ATOM 1885 O O . GLY A 1 241 ? -5.202 -7.591 -11.472 1.00 85.19 241 GLY A O 1
ATOM 1886 N N . ASN A 1 242 ? -5.464 -9.765 -11.956 1.00 87.75 242 ASN A N 1
ATOM 1887 C CA . ASN A 1 242 ? -6.862 -9.633 -12.383 1.00 87.75 242 ASN A CA 1
ATOM 1888 C C . ASN A 1 242 ? -7.818 -9.647 -11.179 1.00 87.75 242 ASN A C 1
ATOM 1890 O O . ASN A 1 242 ? -8.728 -10.471 -11.109 1.00 87.75 242 ASN A O 1
ATOM 1894 N N . VAL A 1 243 ? -7.575 -8.764 -10.209 1.00 91.25 243 VAL A N 1
ATOM 1895 C CA . VAL A 1 243 ? -8.321 -8.694 -8.947 1.00 91.25 243 VAL A CA 1
ATOM 1896 C C . VAL A 1 243 ? -9.714 -8.093 -9.176 1.00 91.25 243 VAL A C 1
ATOM 1898 O O . VAL A 1 243 ? -9.852 -7.012 -9.747 1.00 91.25 243 VAL A O 1
ATOM 1901 N N . GLN A 1 244 ? -10.741 -8.809 -8.717 1.00 90.94 244 GLN A N 1
ATOM 1902 C CA . GLN A 1 244 ? -12.158 -8.426 -8.734 1.00 90.94 244 GLN A CA 1
ATOM 1903 C C . GLN A 1 244 ? -12.676 -7.913 -7.383 1.00 90.94 244 GLN A C 1
ATOM 1905 O O . GLN A 1 244 ? -13.798 -7.413 -7.327 1.00 90.94 244 GLN A O 1
ATOM 1910 N N . GLY A 1 245 ? -11.884 -8.064 -6.323 1.00 92.50 245 GLY A N 1
ATOM 1911 C CA . GLY A 1 245 ? -12.193 -7.685 -4.947 1.00 92.50 245 GLY A CA 1
ATOM 1912 C C . GLY A 1 245 ? -11.257 -8.410 -3.979 1.00 92.50 245 GLY A C 1
ATOM 1913 O O . GLY A 1 245 ? -10.432 -9.229 -4.395 1.00 92.50 245 GLY A O 1
ATOM 1914 N N . GLY A 1 246 ? -11.367 -8.128 -2.686 1.00 94.25 246 GLY A N 1
ATOM 1915 C CA . GLY A 1 246 ? -10.522 -8.768 -1.686 1.00 94.25 246 GLY A CA 1
ATOM 1916 C C . GLY A 1 246 ? -10.664 -8.160 -0.299 1.00 94.25 246 GLY A C 1
ATOM 1917 O O . GLY A 1 246 ? -10.856 -6.958 -0.139 1.00 94.25 246 GLY A O 1
ATOM 1918 N N . GLU A 1 247 ? -10.530 -9.018 0.695 1.00 95.94 247 GLU A N 1
ATOM 1919 C CA . GLU A 1 247 ? -10.926 -8.789 2.073 1.00 95.94 247 GLU A CA 1
ATOM 1920 C C . GLU A 1 247 ? -9.727 -9.032 2.991 1.00 95.94 247 GLU A C 1
ATOM 1922 O O . GLU A 1 247 ? -8.989 -10.007 2.819 1.00 95.94 247 GLU A O 1
ATOM 1927 N N . ILE A 1 248 ? -9.536 -8.169 3.986 1.00 96.75 248 ILE A N 1
ATOM 1928 C CA . ILE A 1 248 ? -8.619 -8.414 5.103 1.00 96.75 248 ILE A CA 1
ATOM 1929 C C . ILE A 1 248 ? -9.449 -8.446 6.380 1.00 96.75 248 ILE A C 1
ATOM 1931 O O . ILE A 1 248 ? -9.915 -7.406 6.847 1.00 96.75 248 ILE A O 1
ATOM 1935 N N . GLU A 1 249 ? -9.609 -9.634 6.954 1.00 96.56 249 GLU A N 1
ATOM 1936 C CA . GLU A 1 249 ? -10.152 -9.782 8.301 1.00 96.56 249 GLU A CA 1
ATOM 1937 C C . GLU A 1 249 ? -9.068 -9.422 9.321 1.00 96.56 249 GLU A C 1
ATOM 1939 O O . GLU A 1 249 ? -7.936 -9.923 9.261 1.00 96.56 249 GLU A O 1
ATOM 1944 N N . ALA A 1 250 ? -9.412 -8.568 10.278 1.00 95.69 250 ALA A N 1
ATOM 1945 C CA . ALA A 1 250 ? -8.483 -8.128 11.300 1.00 95.69 250 ALA A CA 1
ATOM 1946 C C . ALA A 1 250 ? -9.169 -7.863 12.640 1.00 95.69 250 ALA A C 1
ATOM 1948 O O . ALA A 1 250 ? -10.298 -7.380 12.696 1.00 95.69 250 ALA A O 1
ATOM 1949 N N . THR A 1 251 ? -8.440 -8.097 13.728 1.00 95.81 251 THR A N 1
ATOM 1950 C CA . THR A 1 251 ? -8.827 -7.696 15.082 1.00 95.81 251 THR A CA 1
ATOM 1951 C C . THR A 1 251 ? -7.918 -6.562 15.543 1.00 95.81 251 THR A C 1
ATOM 1953 O O . THR A 1 251 ? -6.693 -6.698 15.610 1.00 95.81 251 THR A O 1
ATOM 1956 N N . GLY A 1 252 ? -8.504 -5.405 15.844 1.00 93.00 252 GLY A N 1
ATOM 1957 C CA . GLY A 1 252 ? -7.756 -4.177 16.108 1.00 93.00 252 GLY A CA 1
ATOM 1958 C C . GLY A 1 252 ? -8.508 -3.189 16.985 1.00 93.00 252 GLY A C 1
ATOM 1959 O O . GLY A 1 252 ? -9.629 -3.442 17.418 1.00 93.00 252 GLY A O 1
ATOM 1960 N N . ILE A 1 253 ? -7.870 -2.056 17.272 1.00 92.75 253 ILE A N 1
ATOM 1961 C CA . ILE A 1 253 ? -8.436 -1.024 18.147 1.00 92.75 253 ILE A CA 1
ATOM 1962 C C . ILE A 1 253 ? -9.060 0.081 17.289 1.00 92.75 253 ILE A C 1
ATOM 1964 O O . ILE A 1 253 ? -8.356 0.720 16.501 1.00 92.75 253 ILE A O 1
ATOM 1968 N N . LEU A 1 254 ? -10.365 0.313 17.468 1.00 92.31 254 LEU A N 1
ATOM 1969 C CA . LEU A 1 254 ? -11.147 1.345 16.777 1.00 92.31 254 LEU A CA 1
ATOM 1970 C C . LEU A 1 254 ? -11.550 2.492 17.722 1.00 92.31 254 LEU A C 1
ATOM 1972 O O . LEU A 1 254 ? -11.905 2.270 18.881 1.00 92.31 254 LEU A O 1
ATOM 1976 N N . ARG A 1 255 ? -11.541 3.726 17.206 1.00 91.19 255 ARG A N 1
ATOM 1977 C CA . ARG A 1 255 ? -12.089 4.943 17.844 1.00 91.19 255 ARG A CA 1
ATOM 1978 C C . ARG A 1 255 ? -12.747 5.849 16.798 1.00 91.19 255 ARG A C 1
ATOM 1980 O O . ARG A 1 255 ? -12.326 5.826 15.649 1.00 91.19 255 ARG A O 1
ATOM 1987 N N . ASN A 1 256 ? -13.711 6.696 17.170 1.00 91.44 256 ASN A N 1
ATOM 1988 C CA . ASN A 1 256 ? -14.288 7.678 16.236 1.00 91.44 256 ASN A CA 1
ATOM 1989 C C . ASN A 1 256 ? -13.234 8.715 15.792 1.00 91.44 256 ASN A C 1
ATOM 1991 O O . ASN A 1 256 ? -12.510 9.271 16.625 1.00 91.44 256 ASN A O 1
ATOM 1995 N N . ALA A 1 257 ? -13.158 8.994 14.488 1.00 91.00 257 ALA A N 1
ATOM 1996 C CA . ALA A 1 257 ? -12.075 9.795 13.926 1.00 91.00 257 ALA A CA 1
ATOM 1997 C C . ALA A 1 257 ? -12.174 11.288 14.267 1.00 91.00 257 ALA A C 1
ATOM 1999 O O . ALA A 1 257 ? -11.156 11.869 14.636 1.00 91.00 257 ALA A O 1
ATOM 2000 N N . ALA A 1 258 ? -13.363 11.898 14.233 1.00 88.38 258 ALA A N 1
ATOM 2001 C CA . ALA A 1 258 ? -13.540 13.292 14.652 1.00 88.38 258 ALA A CA 1
ATOM 2002 C C . ALA A 1 258 ? -13.145 13.499 16.127 1.00 88.38 258 ALA A C 1
ATOM 2004 O O . ALA A 1 258 ? -12.346 14.387 16.436 1.00 88.38 258 ALA A O 1
ATOM 2005 N N . THR A 1 259 ? -13.612 12.627 17.035 1.00 85.38 259 THR A N 1
ATOM 2006 C CA . THR A 1 259 ? -13.248 12.722 18.463 1.00 85.38 259 THR A CA 1
ATOM 2007 C C . THR A 1 259 ? -11.740 12.619 18.684 1.00 85.38 259 THR A C 1
ATOM 2009 O O . THR A 1 259 ? -11.197 13.366 19.492 1.00 85.38 259 THR A O 1
ATOM 2012 N N . MET A 1 260 ? -11.052 11.744 17.941 1.00 84.06 260 MET A N 1
ATOM 2013 C CA . MET A 1 260 ? -9.615 11.521 18.085 1.00 84.06 260 MET A CA 1
ATOM 2014 C C . MET A 1 260 ? -8.759 12.608 17.424 1.00 84.06 260 MET A C 1
ATOM 2016 O O . MET A 1 260 ? -7.829 13.104 18.058 1.00 84.06 260 MET A O 1
ATOM 2020 N N . LEU A 1 261 ? -9.033 12.953 16.165 1.00 84.56 261 LEU A N 1
ATOM 2021 C CA . LEU A 1 261 ? -8.163 13.801 15.341 1.00 84.56 261 LEU A CA 1
ATOM 2022 C C . LEU A 1 261 ? -8.437 15.299 15.520 1.00 84.56 261 LEU A C 1
ATOM 2024 O O . LEU A 1 261 ? -7.512 16.093 15.377 1.00 84.56 261 LEU A O 1
ATOM 2028 N N . VAL A 1 262 ? -9.672 15.679 15.867 1.00 81.00 262 VAL A N 1
ATOM 2029 C CA . VAL A 1 262 ? -10.066 17.081 16.095 1.00 81.00 262 VAL A CA 1
ATOM 2030 C C . VAL A 1 262 ? -10.206 17.371 17.593 1.00 81.00 262 VAL A C 1
ATOM 2032 O O . VAL A 1 262 ? -9.681 18.366 18.086 1.00 81.00 262 VAL A O 1
ATOM 2035 N N . GLY A 1 263 ? -10.866 16.482 18.344 1.00 67.81 263 GLY A N 1
ATOM 2036 C CA . GLY A 1 263 ? -11.260 16.740 19.737 1.00 67.81 263 GLY A CA 1
ATOM 2037 C C . GLY A 1 263 ? -10.155 16.669 20.802 1.00 67.81 263 GLY A C 1
ATOM 2038 O O . GLY A 1 263 ? -10.352 17.178 21.903 1.00 67.81 263 GLY A O 1
ATOM 2039 N N . THR A 1 264 ? -9.001 16.050 20.525 1.00 64.50 264 THR A N 1
ATOM 2040 C CA . THR A 1 264 ? -7.988 15.744 21.566 1.00 64.50 264 THR A CA 1
ATOM 2041 C C . THR A 1 264 ? -6.844 16.753 21.707 1.00 64.50 264 THR A C 1
ATOM 2043 O O . THR A 1 264 ? -6.096 16.687 22.683 1.00 64.50 264 THR A O 1
ATOM 2046 N N . GLY A 1 265 ? -6.624 17.632 20.722 1.00 66.06 265 GLY A N 1
ATOM 2047 C CA . GLY A 1 265 ? -5.411 18.463 20.658 1.00 66.06 265 GLY A CA 1
ATOM 2048 C C . GLY A 1 265 ? -4.097 17.671 20.490 1.00 66.06 265 GLY A C 1
ATOM 2049 O O . GLY A 1 265 ? -3.014 18.183 20.805 1.00 66.06 265 GLY A O 1
ATOM 2050 N N . LEU A 1 266 ? -4.165 16.414 20.029 1.00 73.00 266 LEU A N 1
ATOM 2051 C CA . LEU A 1 266 ? -2.989 15.597 19.721 1.00 73.00 266 LEU A CA 1
ATOM 2052 C C . LEU A 1 266 ? -2.217 16.132 18.506 1.00 73.00 266 LEU A C 1
ATOM 2054 O O . LEU A 1 266 ? -2.774 16.700 17.574 1.00 73.00 266 LEU A O 1
ATOM 2058 N N . SER A 1 267 ? -0.904 15.887 18.500 1.00 80.56 267 SER A N 1
ATOM 2059 C CA . SER A 1 267 ? -0.033 16.179 17.356 1.00 80.56 267 SER A CA 1
ATOM 2060 C C . SER A 1 267 ? -0.151 15.044 16.333 1.00 80.56 267 SER A C 1
ATOM 2062 O O . SER A 1 267 ? 0.671 14.124 16.339 1.00 80.56 267 SER A O 1
ATOM 2064 N N . ALA A 1 268 ? -1.208 15.076 15.520 1.00 83.94 268 ALA A N 1
ATOM 2065 C CA . ALA A 1 268 ? -1.523 14.053 14.526 1.00 83.94 268 ALA A CA 1
ATOM 2066 C C . ALA A 1 268 ? -1.331 14.574 13.091 1.00 83.94 268 ALA A C 1
ATOM 2068 O O . ALA A 1 268 ? -2.014 15.511 12.689 1.00 83.94 268 ALA A O 1
ATOM 2069 N N . ASP A 1 269 ? -0.467 13.920 12.311 1.00 87.44 269 ASP A N 1
ATOM 2070 C CA . ASP A 1 269 ? -0.340 14.149 10.866 1.00 87.44 269 ASP A CA 1
ATOM 2071 C C . ASP A 1 269 ? -1.093 13.036 10.126 1.00 87.44 269 ASP A C 1
ATOM 2073 O O . ASP A 1 269 ? -0.784 11.848 10.277 1.00 87.44 269 ASP A O 1
ATOM 2077 N N . TRP A 1 270 ? -2.091 13.397 9.322 1.00 89.38 270 TRP A N 1
ATOM 2078 C CA . TRP A 1 270 ? -2.946 12.442 8.619 1.00 89.38 270 TRP A CA 1
ATOM 2079 C C . TRP A 1 270 ? -3.365 12.946 7.240 1.00 89.38 270 TRP A C 1
ATOM 2081 O O . TRP A 1 270 ? -3.298 14.134 6.936 1.00 89.38 270 TRP A O 1
ATOM 2091 N N . TYR A 1 271 ? -3.749 12.001 6.384 1.00 87.88 271 TYR A N 1
ATOM 2092 C CA . TYR A 1 271 ? -4.058 12.229 4.979 1.00 87.88 271 TYR A CA 1
ATOM 2093 C C . TYR A 1 271 ? -5.217 11.324 4.564 1.00 87.88 271 TYR A C 1
ATOM 2095 O O . TYR A 1 271 ? -5.140 10.105 4.737 1.00 87.88 271 TYR A O 1
ATOM 2103 N N . LEU A 1 272 ? -6.260 11.905 3.972 1.00 91.31 272 LEU A N 1
ATOM 2104 C CA . LEU A 1 272 ? -7.258 11.143 3.223 1.00 91.31 272 LEU A CA 1
ATOM 2105 C C . LEU A 1 272 ? -6.689 10.721 1.863 1.00 91.31 272 LEU A C 1
ATOM 2107 O O . LEU A 1 272 ? -5.954 11.485 1.222 1.00 91.31 272 LEU A O 1
ATOM 2111 N N . ASP A 1 273 ? -7.027 9.508 1.429 1.00 91.50 273 ASP A N 1
ATOM 2112 C CA . ASP A 1 273 ? -6.549 8.914 0.174 1.00 91.50 273 ASP A CA 1
ATOM 2113 C C . ASP A 1 273 ? -7.178 9.585 -1.055 1.00 91.50 273 ASP A C 1
ATOM 2115 O O . ASP A 1 273 ? -6.532 9.709 -2.093 1.00 91.50 273 ASP A O 1
ATOM 2119 N N . LEU A 1 274 ? -8.407 10.080 -0.895 1.00 89.06 274 LEU A N 1
ATOM 2120 C CA . LEU A 1 274 ? -9.152 10.923 -1.829 1.00 89.06 274 LEU A CA 1
ATOM 2121 C C . LEU A 1 274 ? -9.613 12.180 -1.074 1.00 89.06 274 LEU A C 1
ATOM 2123 O O . LEU A 1 274 ? -9.838 12.114 0.134 1.00 89.06 274 LEU A O 1
ATOM 2127 N N . GLN A 1 275 ? -9.768 13.322 -1.748 1.00 84.31 275 GLN A N 1
ATOM 2128 C CA . GLN A 1 275 ? -10.369 14.496 -1.097 1.00 84.31 275 GLN A CA 1
ATOM 2129 C C . GLN A 1 275 ? -11.892 14.312 -0.936 1.00 84.31 275 GLN A C 1
ATOM 2131 O O . GLN A 1 275 ? -12.533 13.776 -1.844 1.00 84.31 275 GLN A O 1
ATOM 2136 N N . PRO A 1 276 ? -12.486 14.741 0.194 1.00 80.38 276 PRO A N 1
ATOM 2137 C CA . PRO A 1 276 ? -13.927 14.672 0.404 1.00 80.38 276 PRO A CA 1
ATOM 2138 C C . PRO A 1 276 ? -14.657 15.714 -0.456 1.00 80.38 276 PRO A C 1
ATOM 2140 O O . PRO A 1 276 ? -14.129 16.783 -0.749 1.00 80.38 276 PRO A O 1
ATOM 2143 N N . ALA A 1 277 ? -15.910 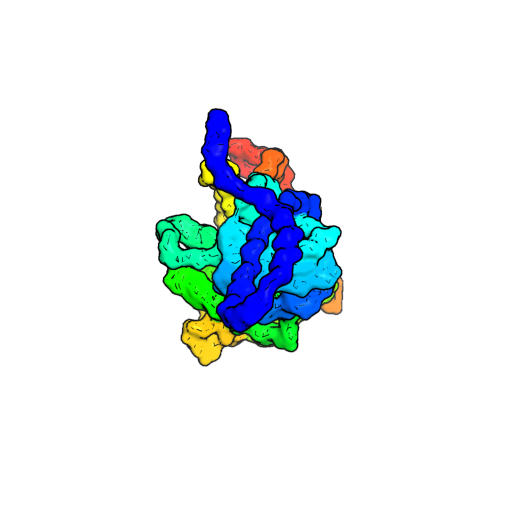15.430 -0.815 1.00 68.44 277 ALA A N 1
ATOM 2144 C CA . ALA A 1 277 ? -16.762 16.329 -1.605 1.00 68.44 277 ALA A CA 1
ATOM 2145 C C . ALA A 1 277 ? -17.421 17.463 -0.778 1.00 68.44 277 ALA A C 1
ATOM 2147 O O . ALA A 1 277 ? -18.403 18.057 -1.216 1.00 68.44 277 ALA A O 1
ATOM 2148 N N . GLY A 1 278 ? -16.926 17.731 0.433 1.00 77.69 278 GLY A N 1
ATOM 2149 C CA . GLY A 1 278 ? -17.521 18.641 1.414 1.00 77.69 278 GLY A CA 1
ATOM 2150 C C . GLY A 1 278 ? -16.605 18.832 2.627 1.00 77.69 278 GLY A C 1
ATOM 2151 O O . GLY A 1 278 ? -15.416 18.525 2.554 1.00 77.69 278 GLY A O 1
ATOM 2152 N N . GLU A 1 279 ? -17.143 19.331 3.742 1.00 83.44 279 GLU A N 1
ATOM 2153 C CA . GLU A 1 279 ? -16.340 19.634 4.934 1.00 83.44 279 GLU A CA 1
ATOM 2154 C C . GLU A 1 279 ? -15.665 18.394 5.542 1.00 83.44 279 GLU A C 1
ATOM 2156 O O . GLU A 1 279 ? -16.308 17.415 5.925 1.00 83.44 279 GLU A O 1
ATOM 2161 N N . GLU A 1 280 ? -14.342 18.472 5.683 1.00 83.44 280 GLU A N 1
ATOM 2162 C CA . GLU A 1 280 ? -13.500 17.366 6.139 1.00 83.44 280 GLU A CA 1
ATOM 2163 C C . GLU A 1 280 ? -13.803 16.947 7.590 1.00 83.44 280 GLU A C 1
ATOM 2165 O O . GLU A 1 280 ? -13.817 15.756 7.896 1.00 83.44 280 GLU A O 1
ATOM 2170 N N . ASN A 1 281 ? -14.156 17.897 8.465 1.00 83.00 281 ASN A N 1
ATOM 2171 C CA . ASN A 1 281 ? -14.575 17.604 9.841 1.00 83.00 281 ASN A CA 1
ATOM 2172 C C . ASN A 1 281 ? -15.858 16.755 9.883 1.00 83.00 281 ASN A C 1
ATOM 2174 O O . ASN A 1 281 ? -15.884 15.730 10.560 1.00 83.00 281 ASN A O 1
ATOM 2178 N N . GLN A 1 282 ? -16.885 17.131 9.110 1.00 85.88 282 GLN A N 1
ATOM 2179 C CA . GLN A 1 282 ? -18.146 16.379 9.021 1.00 85.88 282 GLN A CA 1
ATOM 2180 C C . GLN A 1 282 ? -17.911 14.977 8.431 1.00 85.88 282 GLN A C 1
ATOM 2182 O O . GLN A 1 282 ? -18.478 13.986 8.890 1.00 85.88 282 GLN A O 1
ATOM 2187 N N . PHE A 1 283 ? -17.007 14.858 7.452 1.00 89.81 283 PHE A N 1
ATOM 2188 C CA . PHE A 1 283 ? -16.595 13.561 6.916 1.00 89.81 283 PHE A CA 1
ATOM 2189 C C . PHE A 1 283 ? -15.955 12.663 7.994 1.00 89.81 283 PHE A C 1
ATOM 2191 O O . PHE A 1 283 ? -16.283 11.472 8.074 1.00 89.81 283 PHE A O 1
ATOM 2198 N N . LEU A 1 284 ? -15.097 13.217 8.862 1.00 91.12 284 LEU A N 1
ATOM 2199 C CA . LEU A 1 284 ? -14.465 12.477 9.962 1.00 91.12 284 LEU A CA 1
ATOM 2200 C C . LEU A 1 284 ? -15.452 11.984 11.034 1.00 91.12 284 LEU A C 1
ATOM 2202 O O . LEU A 1 284 ? -15.154 10.986 11.690 1.00 91.12 284 LEU A O 1
ATOM 2206 N N . GLU A 1 285 ? -16.619 12.609 11.209 1.00 91.06 285 GLU A N 1
ATOM 2207 C CA . GLU A 1 285 ? -17.642 12.123 12.153 1.00 91.06 285 GLU A CA 1
ATOM 2208 C C . GLU A 1 285 ? -18.165 10.735 11.754 1.00 91.06 285 GLU A C 1
ATOM 2210 O O . GLU A 1 285 ? -18.367 9.876 12.615 1.00 91.06 285 GLU A O 1
ATOM 2215 N N . SER A 1 286 ? -18.282 10.477 10.445 1.00 92.06 286 SER A N 1
ATOM 2216 C CA . SER A 1 286 ? -18.653 9.166 9.883 1.00 92.06 286 SER A CA 1
ATOM 2217 C C . SER A 1 286 ? -17.525 8.120 9.920 1.00 92.06 286 SER A C 1
ATOM 2219 O O . SER A 1 286 ? -17.759 6.931 9.677 1.00 92.06 286 SER A O 1
ATOM 2221 N N . CYS A 1 287 ? -16.293 8.543 10.216 1.00 95.25 287 CYS A N 1
ATOM 2222 C CA . CYS A 1 287 ? -15.097 7.713 10.128 1.00 95.25 287 CYS A CA 1
ATOM 2223 C C . CYS A 1 287 ? -14.632 7.194 11.495 1.00 95.25 287 CYS A C 1
ATOM 2225 O O . CYS A 1 287 ? -14.939 7.732 12.559 1.00 95.25 287 CYS A O 1
ATOM 2227 N N . GLN A 1 288 ? -13.833 6.134 11.456 1.00 94.88 288 GLN A N 1
ATOM 2228 C CA . GLN A 1 288 ? -13.111 5.573 12.588 1.00 94.88 288 GLN A CA 1
ATOM 2229 C C . GLN A 1 288 ? -11.604 5.604 12.311 1.00 94.88 288 GLN A C 1
ATOM 2231 O O . GLN A 1 288 ? -11.161 5.493 11.170 1.00 94.88 288 GLN A O 1
ATOM 2236 N N . VAL A 1 289 ? -10.813 5.722 13.368 1.00 94.19 289 VAL A N 1
ATOM 2237 C CA . VAL A 1 289 ? -9.371 5.497 13.373 1.00 94.19 289 VAL A CA 1
ATOM 2238 C C . VAL A 1 289 ? -9.121 4.051 13.797 1.00 94.19 289 VAL A C 1
ATOM 2240 O O . VAL A 1 289 ? -9.505 3.659 14.899 1.00 94.19 289 VAL A O 1
ATOM 2243 N N . LEU A 1 290 ? -8.466 3.276 12.930 1.00 95.00 290 LEU A N 1
ATOM 2244 C CA . LEU A 1 290 ? -8.002 1.914 13.195 1.00 95.00 290 LEU A CA 1
ATOM 2245 C C . LEU A 1 290 ? -6.501 1.938 13.485 1.00 95.00 290 LEU A C 1
ATOM 2247 O O . LEU A 1 290 ? -5.693 2.216 12.595 1.00 95.00 290 LEU A O 1
ATOM 2251 N N . ARG A 1 291 ? -6.113 1.646 14.726 1.00 92.31 291 ARG A N 1
ATOM 2252 C CA . ARG A 1 291 ? -4.707 1.663 15.150 1.00 92.31 291 ARG A CA 1
ATOM 2253 C C . ARG A 1 291 ? -3.942 0.465 14.570 1.00 92.31 291 ARG A C 1
ATOM 2255 O O . ARG A 1 291 ? -4.328 -0.675 14.798 1.00 92.31 291 ARG A O 1
ATOM 2262 N N . LEU A 1 292 ? -2.846 0.734 13.853 1.00 90.94 292 LEU A N 1
ATOM 2263 C CA . LEU A 1 292 ? -1.991 -0.279 13.217 1.00 90.94 292 LEU A CA 1
ATOM 2264 C C . LEU A 1 292 ? -0.884 -0.771 14.157 1.00 90.94 292 LEU A C 1
ATOM 2266 O O . LEU A 1 292 ? -0.781 -1.962 14.446 1.00 90.94 292 LEU A O 1
ATOM 2270 N N . ALA A 1 293 ? -0.020 0.148 14.592 1.00 86.88 293 ALA A N 1
ATOM 2271 C CA . ALA A 1 293 ? 1.154 -0.149 15.407 1.00 86.88 293 ALA A CA 1
ATOM 2272 C C . ALA A 1 293 ? 1.750 1.127 16.015 1.00 86.88 293 ALA A C 1
ATOM 2274 O O . ALA A 1 293 ? 1.579 2.225 15.482 1.00 86.88 293 ALA A O 1
ATOM 2275 N N . MET A 1 294 ? 2.561 0.969 17.055 1.00 82.50 294 MET A N 1
ATOM 2276 C CA . MET A 1 294 ? 3.485 1.992 17.541 1.00 82.50 294 MET A CA 1
ATOM 2277 C C . MET A 1 294 ? 4.922 1.682 17.099 1.00 82.50 294 MET A C 1
ATOM 2279 O O . MET A 1 294 ? 5.455 0.613 17.401 1.00 82.50 294 MET A O 1
ATOM 2283 N N . ALA A 1 295 ? 5.571 2.635 16.429 1.00 75.81 295 ALA A N 1
ATOM 2284 C CA . ALA A 1 295 ? 6.926 2.506 15.891 1.00 75.81 295 ALA A CA 1
ATOM 2285 C C . ALA A 1 295 ? 7.874 3.610 16.403 1.00 75.81 295 ALA A C 1
ATOM 2287 O O . ALA A 1 295 ? 7.452 4.618 16.972 1.00 75.81 295 ALA A O 1
ATOM 2288 N N . TYR A 1 296 ? 9.180 3.420 16.187 1.00 68.19 296 TYR A N 1
ATOM 2289 C CA . TYR A 1 296 ? 10.236 4.357 16.585 1.00 68.19 296 TYR A CA 1
ATOM 2290 C C . TYR A 1 296 ? 11.028 4.819 15.358 1.00 68.19 296 TYR A C 1
ATOM 2292 O O . TYR A 1 296 ? 11.551 3.999 14.606 1.00 68.19 296 TYR A O 1
ATOM 2300 N N . ARG A 1 297 ? 11.180 6.134 15.176 1.00 63.53 297 ARG A N 1
ATOM 2301 C CA . ARG A 1 297 ? 11.967 6.703 14.071 1.00 63.53 297 ARG A CA 1
ATOM 2302 C C . ARG A 1 297 ? 13.469 6.515 14.337 1.00 63.53 297 ARG A C 1
ATOM 2304 O O . ARG A 1 297 ? 13.957 6.911 15.389 1.00 63.53 297 ARG A O 1
ATOM 2311 N N . ASN A 1 298 ? 14.231 5.963 13.390 1.00 51.88 298 ASN A N 1
ATOM 2312 C CA . ASN A 1 298 ? 15.616 5.493 13.624 1.00 51.88 298 ASN A CA 1
ATOM 2313 C C . ASN A 1 298 ? 16.669 6.599 13.913 1.00 51.88 298 ASN A C 1
ATOM 2315 O O . ASN A 1 298 ? 17.851 6.322 14.096 1.00 51.88 298 ASN A O 1
ATOM 2319 N N . LYS A 1 299 ? 16.267 7.876 13.966 1.00 55.94 299 LYS A N 1
ATOM 2320 C CA . LYS A 1 299 ? 17.139 8.968 14.425 1.00 55.94 299 LYS A CA 1
ATOM 2321 C C . LYS A 1 299 ? 17.196 8.963 15.955 1.00 55.94 299 LYS A C 1
ATOM 2323 O O . LYS A 1 299 ? 16.155 8.946 16.613 1.00 55.94 299 LYS A O 1
ATOM 2328 N N . GLN A 1 300 ? 18.402 9.023 16.521 1.00 52.41 300 GLN A N 1
ATOM 2329 C CA . GLN A 1 300 ? 18.595 9.211 17.962 1.00 52.41 300 GLN A CA 1
ATOM 2330 C C . GLN A 1 300 ? 17.802 10.446 18.439 1.00 52.41 300 GLN A C 1
ATOM 2332 O O . GLN A 1 300 ? 17.775 11.468 17.757 1.00 52.41 300 GLN A O 1
ATOM 2337 N N . ASN A 1 301 ? 17.142 10.336 19.596 1.00 55.66 301 ASN A N 1
ATOM 2338 C CA . ASN A 1 301 ? 16.195 11.315 20.160 1.00 55.66 301 ASN A CA 1
ATOM 2339 C C . ASN A 1 301 ? 14.851 11.515 19.421 1.00 55.66 301 ASN A C 1
ATOM 2341 O O . ASN A 1 301 ? 14.131 12.455 19.759 1.00 55.66 301 ASN A O 1
ATOM 2345 N N . SER A 1 302 ? 14.456 10.653 18.478 1.00 63.28 302 SER A N 1
ATOM 2346 C CA . SER A 1 302 ? 13.081 10.688 17.953 1.00 63.28 302 SER A CA 1
ATOM 2347 C C . SER A 1 302 ? 12.030 10.317 19.014 1.00 63.28 302 SER A C 1
ATOM 2349 O O . SER A 1 302 ? 12.309 9.590 19.975 1.00 63.28 302 SER A O 1
ATOM 2351 N N . LYS A 1 303 ? 10.800 10.807 18.824 1.00 71.06 303 LYS A N 1
ATOM 2352 C CA . LYS A 1 303 ? 9.620 10.364 19.578 1.00 71.06 303 LYS A CA 1
ATOM 2353 C C . LYS A 1 303 ? 9.065 9.064 18.970 1.00 71.06 303 LYS A C 1
ATOM 2355 O O . LYS A 1 303 ? 9.201 8.867 17.758 1.00 71.06 303 LYS A O 1
ATOM 2360 N N . PRO A 1 304 ? 8.410 8.194 19.760 1.00 75.50 304 PRO A N 1
ATOM 2361 C CA . PRO A 1 304 ? 7.566 7.148 19.198 1.00 75.50 304 PRO A CA 1
ATOM 2362 C C . PRO A 1 304 ? 6.352 7.749 18.477 1.00 75.50 304 PRO A C 1
ATOM 2364 O O . PRO A 1 304 ? 5.828 8.795 18.872 1.00 75.50 304 PRO A O 1
ATOM 2367 N N . GLN A 1 305 ? 5.910 7.064 17.427 1.00 83.56 305 GLN A N 1
ATOM 2368 C CA . GLN A 1 305 ? 4.770 7.445 16.598 1.00 83.56 305 GLN A CA 1
ATOM 2369 C C . GLN A 1 305 ? 3.756 6.295 16.559 1.00 83.56 305 GLN A C 1
ATOM 2371 O O . GLN A 1 305 ? 4.137 5.144 16.334 1.00 83.56 305 GLN A O 1
ATOM 2376 N N . VAL A 1 306 ? 2.475 6.600 16.777 1.00 87.25 306 VAL A N 1
ATOM 2377 C CA . VAL A 1 306 ? 1.368 5.630 16.674 1.00 87.25 306 VAL A CA 1
ATOM 2378 C C . VAL A 1 306 ? 0.721 5.778 15.306 1.00 87.25 306 VAL A C 1
ATOM 2380 O O . VAL A 1 306 ? 0.162 6.829 15.012 1.00 87.25 306 VAL A O 1
ATOM 2383 N N . TYR A 1 307 ? 0.805 4.740 14.480 1.00 89.56 307 TYR A N 1
ATOM 2384 C CA . TYR A 1 307 ? 0.296 4.700 13.111 1.00 89.56 307 TYR A CA 1
ATOM 2385 C C . TYR A 1 307 ? -1.127 4.154 13.064 1.00 89.56 307 TYR A C 1
ATOM 2387 O O . TYR A 1 307 ? -1.478 3.238 13.814 1.00 89.56 307 TYR A O 1
ATOM 2395 N N . PHE A 1 308 ? -1.937 4.684 12.150 1.00 93.19 308 PHE A N 1
ATOM 2396 C CA . PHE A 1 308 ? -3.336 4.300 12.004 1.00 93.19 308 PHE A CA 1
ATOM 2397 C C . PHE A 1 308 ? -3.858 4.456 10.572 1.00 93.19 308 PHE A C 1
ATOM 2399 O O . PHE A 1 308 ? -3.347 5.267 9.797 1.00 93.19 308 PHE A O 1
ATOM 2406 N N . LEU A 1 309 ? -4.920 3.715 10.253 1.00 95.69 309 LEU A N 1
ATOM 2407 C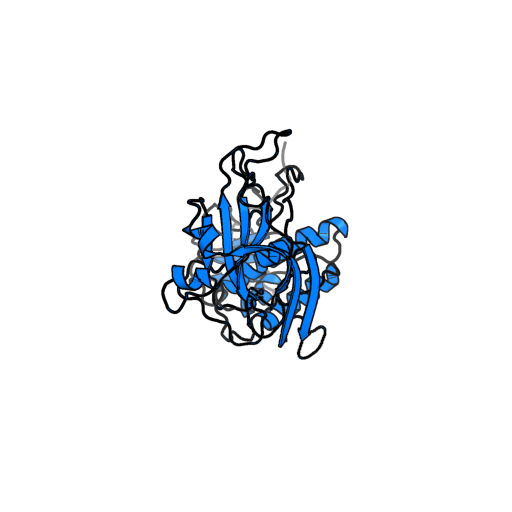 CA . LEU A 1 309 ? -5.789 3.975 9.105 1.00 95.69 309 LEU A CA 1
ATOM 2408 C C . LEU A 1 309 ? -6.987 4.823 9.534 1.00 95.69 309 LEU A C 1
ATOM 2410 O O . LEU A 1 309 ? -7.444 4.732 10.673 1.00 95.69 309 LEU A O 1
ATOM 2414 N N . ILE A 1 310 ? -7.522 5.604 8.601 1.00 95.94 310 ILE A N 1
ATOM 2415 C CA . ILE A 1 310 ? -8.866 6.172 8.690 1.00 95.94 310 ILE A CA 1
ATOM 2416 C C . ILE A 1 310 ? -9.763 5.268 7.844 1.00 95.94 310 ILE A C 1
ATOM 2418 O O . ILE A 1 310 ? -9.475 5.018 6.670 1.00 95.94 310 ILE A O 1
ATOM 2422 N N . VAL A 1 311 ? -10.821 4.739 8.451 1.00 96.81 311 VAL A N 1
ATOM 2423 C CA . VAL A 1 311 ? -11.726 3.752 7.853 1.00 96.81 311 VAL A CA 1
ATOM 2424 C C . VAL A 1 311 ? -13.181 4.178 8.053 1.00 96.81 311 VAL A C 1
ATOM 2426 O O . VAL A 1 311 ? -13.533 4.757 9.078 1.00 96.81 311 VAL A O 1
ATOM 2429 N N . ARG A 1 312 ? -14.048 3.900 7.084 1.00 95.81 312 ARG A N 1
ATOM 2430 C CA . ARG A 1 312 ? -15.475 4.255 7.093 1.00 95.81 312 ARG A CA 1
ATOM 2431 C C . ARG A 1 312 ? -16.297 2.984 6.910 1.00 95.81 312 ARG A C 1
ATOM 2433 O O . ARG A 1 312 ? -15.921 2.152 6.089 1.00 95.81 312 ARG A O 1
ATOM 2440 N N . LYS A 1 313 ? -17.403 2.812 7.642 1.00 95.12 313 LYS A N 1
ATOM 2441 C CA . LYS A 1 313 ? -18.297 1.663 7.400 1.00 95.12 313 LYS A CA 1
ATOM 2442 C C . LYS A 1 313 ? -18.821 1.698 5.960 1.00 95.12 313 LYS A C 1
ATOM 2444 O O . LYS A 1 313 ? -19.028 2.779 5.409 1.00 95.12 313 LYS A O 1
ATOM 2449 N N . THR A 1 314 ? -19.007 0.537 5.345 1.00 93.81 314 THR A N 1
ATOM 2450 C CA . THR A 1 314 ? -19.691 0.421 4.044 1.00 93.81 314 THR A CA 1
ATOM 2451 C C . THR A 1 314 ? -21.202 0.558 4.218 1.00 93.81 314 THR A C 1
ATOM 2453 O O . THR A 1 314 ? -21.834 1.338 3.514 1.00 93.81 314 THR A O 1
ATOM 2456 N N . GLY A 1 315 ? -21.751 -0.138 5.219 1.00 89.19 315 GLY A N 1
ATOM 2457 C CA . GLY A 1 315 ? -23.191 -0.312 5.422 1.00 89.19 315 GLY A CA 1
ATOM 2458 C C . GLY A 1 315 ? -23.746 -1.595 4.794 1.00 89.19 315 GLY A C 1
ATOM 2459 O O . GLY A 1 315 ? -24.929 -1.868 4.971 1.00 89.19 315 GLY A O 1
ATOM 2460 N N . GLU A 1 316 ? -22.908 -2.377 4.106 1.00 86.81 316 GLU A N 1
ATOM 2461 C CA . GLU A 1 316 ? -23.292 -3.619 3.425 1.00 86.81 316 GLU A CA 1
ATOM 2462 C C . GLU A 1 316 ? -22.994 -4.838 4.320 1.00 86.81 316 GLU A C 1
ATOM 2464 O O . GLU A 1 316 ? -23.920 -5.560 4.696 1.00 86.81 316 GLU A O 1
ATOM 2469 N N . GLY A 1 317 ? -21.740 -5.019 4.757 1.00 85.19 317 GLY A N 1
ATOM 2470 C CA . GLY A 1 317 ? -21.346 -6.069 5.707 1.00 85.19 317 GLY A CA 1
ATOM 2471 C C . GLY A 1 317 ? -21.337 -5.677 7.199 1.00 85.19 317 GLY A C 1
ATOM 2472 O O . GLY A 1 317 ? -21.223 -4.510 7.595 1.00 85.19 317 GLY A O 1
ATOM 2473 N N . VAL A 1 318 ? -21.404 -6.688 8.076 1.00 89.31 318 VAL A N 1
ATOM 2474 C CA . VAL A 1 318 ? -21.290 -6.526 9.540 1.00 89.31 318 VAL A CA 1
ATOM 2475 C C . VAL A 1 318 ? -19.836 -6.237 9.920 1.00 89.31 318 VAL A C 1
ATOM 2477 O O . VAL A 1 318 ? -18.957 -7.052 9.672 1.00 89.31 318 VAL A O 1
ATOM 2480 N N . ASN A 1 319 ? -19.587 -5.083 10.551 1.00 92.62 319 ASN A N 1
ATOM 2481 C CA . ASN A 1 319 ? -18.234 -4.564 10.818 1.00 92.62 319 ASN A CA 1
ATOM 2482 C C . ASN A 1 319 ? -17.328 -4.545 9.572 1.00 92.62 319 ASN A C 1
ATOM 2484 O O . ASN A 1 319 ? -16.114 -4.716 9.665 1.00 92.62 319 ASN A O 1
ATOM 2488 N N . GLU A 1 320 ? -17.922 -4.282 8.413 1.00 96.25 320 GLU A N 1
ATOM 2489 C CA . GLU A 1 320 ? -17.212 -4.079 7.159 1.00 96.25 320 GLU A CA 1
ATOM 2490 C C . GLU A 1 320 ? -16.872 -2.594 6.972 1.00 96.25 320 GLU A C 1
ATOM 2492 O O . GLU A 1 320 ? -17.697 -1.698 7.204 1.00 96.25 320 GLU A O 1
ATOM 2497 N N . TYR A 1 321 ? -15.627 -2.325 6.583 1.00 97.19 321 TYR A N 1
ATOM 2498 C CA . TYR A 1 321 ? -15.093 -0.980 6.440 1.00 97.19 321 TYR A CA 1
ATOM 2499 C C . TYR A 1 321 ? -14.280 -0.835 5.156 1.00 97.19 321 TYR A C 1
ATOM 2501 O O . TYR A 1 321 ? -13.435 -1.660 4.825 1.00 97.19 321 TYR A O 1
ATOM 2509 N N . GLN A 1 322 ? -14.451 0.305 4.499 1.00 95.94 322 GLN A N 1
ATOM 2510 C CA . GLN A 1 322 ? -13.524 0.784 3.485 1.00 95.94 322 GLN A CA 1
ATOM 2511 C C . GLN A 1 322 ? -12.455 1.670 4.139 1.00 95.94 322 GLN A C 1
ATOM 2513 O O . GLN A 1 322 ? -12.751 2.492 5.012 1.00 95.94 322 GLN A O 1
ATOM 2518 N N . ARG A 1 323 ? -11.207 1.549 3.698 1.00 96.06 323 ARG A N 1
ATOM 2519 C CA . ARG A 1 323 ? -10.145 2.516 3.971 1.00 96.06 323 ARG A CA 1
ATOM 2520 C C . ARG A 1 323 ? -10.438 3.824 3.224 1.00 96.06 323 ARG A C 1
ATOM 2522 O O . ARG A 1 323 ? -10.818 3.809 2.056 1.00 96.06 323 ARG A O 1
ATOM 2529 N N . VAL A 1 324 ? -10.227 4.953 3.902 1.00 95.25 324 VAL A N 1
ATOM 2530 C CA . VAL A 1 324 ? -10.352 6.307 3.325 1.00 95.25 324 VAL A CA 1
ATOM 2531 C C . VAL A 1 324 ? -9.146 7.217 3.603 1.00 95.25 324 VAL A C 1
ATOM 2533 O O . VAL A 1 324 ? -9.076 8.317 3.057 1.00 95.25 324 VAL A O 1
ATOM 2536 N N . GLY A 1 325 ? -8.194 6.794 4.441 1.00 93.69 325 GLY A N 1
ATOM 2537 C CA . GLY A 1 325 ? -6.958 7.534 4.708 1.00 93.69 325 GLY A CA 1
ATOM 2538 C C . GLY A 1 325 ? -6.003 6.817 5.661 1.00 93.69 325 GLY A C 1
ATOM 2539 O O . GLY A 1 325 ? -6.243 5.681 6.079 1.00 93.69 325 GLY A O 1
ATOM 2540 N N . ARG A 1 326 ? -4.932 7.509 6.066 1.00 93.00 326 ARG A N 1
ATOM 2541 C CA . ARG A 1 326 ? -4.008 7.080 7.134 1.00 93.00 326 ARG A CA 1
ATOM 2542 C C . ARG A 1 326 ? -3.323 8.250 7.835 1.00 93.00 326 ARG A C 1
ATOM 2544 O O . ARG A 1 326 ? -3.247 9.348 7.292 1.00 93.00 326 ARG A O 1
ATOM 2551 N N . GLY A 1 327 ? -2.710 7.998 8.987 1.00 90.94 327 GLY A N 1
ATOM 2552 C CA . GLY A 1 327 ? -1.917 8.996 9.706 1.00 90.94 327 GLY A CA 1
ATOM 2553 C C . GLY A 1 327 ? -0.963 8.411 10.743 1.00 90.94 327 GLY A C 1
ATOM 2554 O O . GLY A 1 327 ? -0.829 7.191 10.868 1.00 90.94 327 GLY A O 1
ATOM 2555 N N . TYR A 1 328 ? -0.282 9.299 11.466 1.00 89.06 328 TYR A N 1
ATOM 2556 C CA . TYR A 1 328 ? 0.381 8.985 12.729 1.00 89.06 328 TYR A CA 1
ATOM 2557 C C . TYR A 1 328 ? 0.104 10.062 13.791 1.00 89.06 328 TYR A C 1
ATOM 2559 O O . TYR A 1 328 ? -0.187 11.210 13.469 1.00 89.06 328 TYR A O 1
ATOM 2567 N N . ILE A 1 329 ? 0.245 9.702 15.068 1.00 87.19 329 ILE A N 1
ATOM 2568 C CA . ILE A 1 329 ? 0.322 10.632 16.207 1.00 87.19 329 ILE A CA 1
ATOM 2569 C C . ILE A 1 329 ? 1.755 10.630 16.750 1.00 87.19 329 ILE A C 1
ATOM 2571 O O . ILE A 1 329 ? 2.289 9.561 17.051 1.00 87.19 329 ILE A O 1
ATOM 2575 N N . GLU A 1 330 ? 2.370 11.803 16.933 1.00 81.31 330 GLU A N 1
ATOM 2576 C CA . GLU A 1 330 ? 3.635 11.932 17.673 1.00 81.31 330 GLU A CA 1
ATOM 2577 C C . GLU A 1 330 ? 3.390 11.933 19.192 1.00 81.31 330 GLU A C 1
ATOM 2579 O O . GLU A 1 330 ? 2.781 12.858 19.736 1.00 81.31 330 GLU A O 1
ATOM 2584 N N . LEU A 1 331 ? 3.919 10.936 19.910 1.00 74.44 331 LEU A N 1
ATOM 2585 C CA . LEU A 1 331 ? 3.755 10.849 21.365 1.00 74.44 331 LEU A CA 1
ATOM 2586 C C . LEU A 1 331 ? 4.676 11.828 22.112 1.00 74.44 331 LEU A C 1
ATOM 2588 O O . LEU A 1 331 ? 5.878 11.922 21.851 1.00 74.44 331 LEU A O 1
ATOM 2592 N N . ARG A 1 332 ? 4.127 12.543 23.101 1.00 63.34 332 ARG A N 1
ATOM 2593 C CA . ARG A 1 332 ? 4.864 13.522 23.918 1.00 63.34 332 ARG A CA 1
ATOM 2594 C C . ARG A 1 332 ? 5.673 12.840 25.032 1.00 63.34 332 ARG A C 1
ATOM 2596 O O . ARG A 1 332 ? 5.232 12.780 26.173 1.00 63.34 332 ARG A O 1
ATOM 2603 N N . GLY A 1 333 ? 6.881 12.365 24.719 1.00 54.66 333 GLY A N 1
ATOM 2604 C CA . GLY A 1 333 ? 7.857 11.938 25.732 1.00 54.66 333 GLY A CA 1
ATOM 2605 C C . GLY A 1 333 ? 8.955 11.004 25.216 1.00 54.66 333 GLY A C 1
ATOM 2606 O O . GLY A 1 333 ? 8.858 10.449 24.123 1.00 54.66 333 GLY A O 1
ATOM 2607 N N . ARG A 1 334 ? 10.000 10.796 26.030 1.00 45.81 334 ARG A N 1
ATOM 2608 C CA . ARG A 1 334 ? 10.905 9.642 25.889 1.00 45.81 334 ARG A CA 1
ATOM 2609 C C . ARG A 1 334 ? 10.403 8.526 26.816 1.00 45.81 334 ARG A C 1
ATOM 2611 O O . ARG A 1 334 ? 10.326 8.786 28.015 1.00 45.81 334 ARG A O 1
ATOM 2618 N N . PRO A 1 335 ? 10.117 7.302 26.337 1.00 44.78 335 PRO A N 1
ATOM 2619 C CA . PRO A 1 335 ? 9.909 6.174 27.242 1.00 44.78 335 PRO A CA 1
ATOM 2620 C C . PRO A 1 335 ? 11.203 5.858 27.995 1.00 44.78 335 PRO A C 1
ATOM 2622 O O . PRO A 1 335 ? 12.263 5.738 27.373 1.00 44.78 335 PRO A O 1
ATOM 2625 N N . SER A 1 336 ? 11.116 5.669 29.313 1.00 39.94 336 SER A N 1
ATOM 2626 C CA . SER A 1 336 ? 12.174 4.972 30.046 1.00 39.94 336 SER A CA 1
ATOM 2627 C C . SER A 1 336 ? 12.045 3.455 29.820 1.00 39.94 336 SER A C 1
ATOM 2629 O O . SER A 1 336 ? 10.945 2.980 29.535 1.00 39.94 336 SER A O 1
ATOM 2631 N N . PRO A 1 337 ? 13.113 2.654 29.991 1.00 42.09 337 PRO A N 1
ATOM 2632 C CA . PRO A 1 337 ? 13.042 1.196 29.832 1.00 42.09 337 PRO A CA 1
ATOM 2633 C C . PRO A 1 337 ? 12.165 0.458 30.862 1.00 42.09 337 PRO A C 1
ATOM 2635 O O . PRO A 1 337 ? 12.043 -0.759 30.770 1.00 42.09 337 PRO A O 1
ATOM 2638 N N . LYS A 1 338 ? 11.618 1.158 31.868 1.00 35.31 338 LYS A N 1
ATOM 2639 C CA . LYS A 1 338 ? 10.811 0.588 32.964 1.00 35.31 338 LYS A CA 1
ATOM 2640 C C . LYS A 1 338 ? 9.482 1.316 33.206 1.00 35.31 338 LYS A C 1
ATOM 2642 O O . LYS A 1 338 ? 8.788 0.997 34.162 1.00 35.31 338 LYS A O 1
ATOM 2647 N N . SER A 1 339 ? 9.145 2.300 32.377 1.00 36.25 339 SER A N 1
ATOM 2648 C CA . SER A 1 339 ? 7.876 3.024 32.453 1.00 36.25 339 SER A CA 1
ATOM 2649 C C . SER A 1 339 ? 7.011 2.623 31.273 1.00 36.25 339 SER A C 1
ATOM 2651 O O . SER A 1 339 ? 7.432 2.799 30.124 1.00 36.25 339 SER A O 1
ATOM 2653 N N . GLU A 1 340 ? 5.789 2.185 31.551 1.00 40.53 340 GLU A N 1
ATOM 2654 C CA . GLU A 1 340 ? 4.720 2.262 30.563 1.00 40.53 340 GLU A CA 1
ATOM 2655 C C . GLU A 1 340 ? 4.622 3.712 30.055 1.00 40.53 340 GLU A C 1
ATOM 2657 O O . GLU A 1 340 ? 4.944 4.675 30.759 1.00 40.53 340 GLU A O 1
ATOM 2662 N N . LEU A 1 341 ? 4.314 3.868 28.770 1.00 44.22 341 LEU A N 1
ATOM 2663 C CA . LEU A 1 341 ? 4.249 5.182 28.134 1.00 44.22 341 LEU A CA 1
ATOM 2664 C C . LEU A 1 341 ? 3.078 5.997 28.712 1.00 44.22 341 LEU A C 1
ATOM 2666 O O . LEU A 1 341 ? 2.117 5.410 29.206 1.00 44.22 341 LEU A O 1
ATOM 2670 N N . PRO A 1 342 ? 3.066 7.332 28.539 1.00 42.91 342 PRO A N 1
ATOM 2671 C CA . PRO A 1 342 ? 1.859 8.140 28.699 1.00 42.91 342 PRO A CA 1
ATOM 2672 C C . PRO A 1 342 ? 0.851 7.872 27.553 1.00 42.91 342 PRO A C 1
ATOM 2674 O O . PRO A 1 342 ? 0.401 8.787 26.869 1.00 42.91 342 PRO A O 1
ATOM 2677 N N . GLU A 1 343 ? 0.504 6.598 27.330 1.00 48.41 343 GLU A N 1
ATOM 2678 C CA . GLU A 1 343 ? -0.704 6.160 26.614 1.00 48.41 343 GLU A CA 1
ATOM 2679 C C . GLU A 1 343 ? -1.951 6.237 27.531 1.00 48.41 343 GLU A C 1
ATOM 2681 O O . GLU A 1 343 ? -3.063 6.002 27.050 1.00 48.41 343 GLU A O 1
ATOM 2686 N N . GLN A 1 344 ? -1.751 6.586 28.817 1.00 45.47 344 GLN A N 1
ATOM 2687 C CA . GLN A 1 344 ? -2.686 6.460 29.945 1.00 45.47 344 GLN A CA 1
ATOM 2688 C C . GLN A 1 344 ? -3.960 7.320 29.839 1.00 45.47 344 GLN A C 1
ATOM 2690 O O . GLN A 1 344 ? -4.091 8.366 30.475 1.00 45.47 344 GLN A O 1
ATOM 2695 N N . GLY A 1 345 ? -4.883 6.894 28.976 1.00 53.09 345 GLY A N 1
ATOM 2696 C CA . GLY A 1 345 ? -6.226 7.457 28.814 1.00 53.09 345 GLY A CA 1
ATOM 2697 C C . GLY A 1 345 ? -6.745 7.471 27.372 1.00 53.09 345 GLY A C 1
ATOM 2698 O O . GLY A 1 345 ? -7.947 7.352 27.154 1.00 53.09 345 GLY A O 1
ATOM 2699 N N . ILE A 1 346 ? -5.869 7.556 26.362 1.00 59.16 346 ILE A N 1
ATOM 2700 C CA . ILE A 1 346 ? -6.299 7.671 24.948 1.00 59.16 346 ILE A CA 1
ATOM 2701 C C . ILE A 1 346 ? -6.809 6.317 24.418 1.00 59.16 346 ILE A C 1
ATOM 2703 O O . ILE A 1 346 ? -7.812 6.247 23.701 1.00 59.16 346 ILE A O 1
ATOM 2707 N N . TRP A 1 347 ? -6.118 5.234 24.788 1.00 61.59 347 TRP A N 1
ATOM 2708 C CA . TRP A 1 347 ? -6.335 3.890 24.238 1.00 61.59 347 TRP A CA 1
ATOM 2709 C C . TRP A 1 347 ? -6.625 2.805 25.289 1.00 61.59 347 TRP A C 1
ATOM 2711 O O . TRP A 1 347 ? -7.018 1.710 24.911 1.00 61.59 347 TRP A O 1
ATOM 2721 N N . GLU A 1 348 ? -6.470 3.077 26.589 1.00 55.31 348 GLU A N 1
ATOM 2722 C CA . GLU A 1 348 ? -6.595 2.047 27.645 1.00 55.31 348 GLU A CA 1
ATOM 2723 C C . GLU A 1 348 ? -8.010 1.473 27.802 1.00 55.31 348 GLU A C 1
ATOM 2725 O O . GLU A 1 348 ? -8.171 0.320 28.183 1.00 55.31 348 GLU A O 1
ATOM 2730 N N . GLN A 1 349 ? -9.039 2.258 27.476 1.00 56.28 349 GLN A N 1
ATOM 2731 C CA . GLN A 1 349 ? -10.447 1.843 27.510 1.00 56.28 349 GLN A CA 1
ATOM 2732 C C . GLN A 1 349 ? -10.979 1.565 26.095 1.00 56.28 349 GLN A C 1
ATOM 2734 O O . GLN A 1 349 ? -12.076 2.005 25.732 1.00 56.28 349 GLN A O 1
ATOM 2739 N N . ALA A 1 350 ? -10.154 0.972 25.230 1.00 67.88 350 ALA A N 1
ATOM 2740 C CA . ALA A 1 350 ? -10.491 0.721 23.833 1.00 67.88 350 ALA A CA 1
ATOM 2741 C C . ALA A 1 350 ? -10.594 -0.782 23.558 1.00 67.88 350 ALA A C 1
ATOM 2743 O O . ALA A 1 350 ? -9.592 -1.494 23.515 1.00 67.88 350 ALA A O 1
ATOM 2744 N N . GLU A 1 351 ? -11.826 -1.252 23.376 1.00 75.56 351 GLU A N 1
ATOM 2745 C CA . GLU A 1 351 ? -12.108 -2.644 23.037 1.00 75.56 351 GLU A CA 1
ATOM 2746 C C . GLU A 1 351 ? -11.462 -3.024 21.696 1.00 75.56 351 GLU A C 1
ATOM 2748 O O . GLU A 1 351 ? -11.415 -2.229 20.750 1.00 75.56 351 GLU A O 1
ATOM 2753 N N . ARG A 1 352 ? -10.960 -4.262 21.616 1.00 88.88 352 ARG A N 1
ATOM 2754 C CA . ARG A 1 352 ? -10.527 -4.857 20.349 1.00 88.88 352 ARG A CA 1
ATOM 2755 C C . ARG A 1 352 ? -11.769 -5.324 19.601 1.00 88.88 352 ARG A C 1
ATOM 2757 O O . ARG A 1 352 ? -12.544 -6.117 20.125 1.00 88.88 352 ARG A O 1
ATOM 2764 N N . VAL A 1 353 ? -11.934 -4.843 18.377 1.00 92.50 353 VAL A N 1
ATOM 2765 C CA . VAL A 1 353 ? -13.054 -5.169 17.493 1.00 92.50 353 VAL A CA 1
ATOM 2766 C C . VAL A 1 353 ? -12.515 -5.986 16.324 1.00 92.50 353 VAL A C 1
ATOM 2768 O O . VAL A 1 353 ? -11.490 -5.621 15.746 1.00 92.50 353 VAL A O 1
ATOM 2771 N N . THR A 1 354 ? -13.196 -7.075 15.971 1.00 95.25 354 THR A N 1
ATOM 2772 C CA . THR A 1 354 ? -12.971 -7.785 14.704 1.00 95.25 354 THR A CA 1
ATOM 2773 C C . THR A 1 354 ? -13.761 -7.094 13.593 1.00 95.25 354 THR A C 1
ATOM 2775 O O . THR A 1 354 ? -14.946 -6.785 13.761 1.00 95.25 354 THR A O 1
ATOM 2778 N N . LEU A 1 355 ? -13.084 -6.822 12.479 1.00 96.19 355 LEU A N 1
ATOM 2779 C CA . LEU A 1 355 ? -13.602 -6.121 11.310 1.00 96.19 355 LEU A CA 1
ATOM 2780 C C . LEU A 1 355 ? -13.074 -6.729 10.004 1.00 96.19 355 LEU A C 1
ATOM 2782 O O . LEU A 1 355 ? -12.028 -7.379 9.997 1.00 96.19 355 LEU A O 1
ATOM 2786 N N . THR A 1 356 ? -13.746 -6.413 8.901 1.00 97.38 356 THR A N 1
ATOM 2787 C CA . THR A 1 356 ? -13.281 -6.720 7.542 1.00 97.38 356 THR A CA 1
ATOM 2788 C C . THR A 1 356 ? -12.966 -5.425 6.798 1.00 97.38 356 THR A C 1
ATOM 2790 O O . THR A 1 356 ? -13.786 -4.506 6.772 1.00 97.38 356 THR A O 1
ATOM 2793 N N . LEU A 1 357 ? -11.774 -5.338 6.202 1.00 97.12 357 LEU A N 1
ATOM 2794 C CA . LEU A 1 357 ? -11.399 -4.273 5.270 1.00 97.12 357 LEU A CA 1
ATOM 2795 C C . LEU A 1 357 ? -11.627 -4.732 3.826 1.00 97.12 357 LEU A C 1
ATOM 2797 O O . LEU A 1 357 ? -11.098 -5.775 3.438 1.00 97.12 357 LEU A O 1
ATOM 2801 N N . VAL A 1 358 ? -12.337 -3.921 3.037 1.00 95.06 358 VAL A N 1
ATOM 2802 C CA . VAL A 1 358 ? -12.630 -4.135 1.597 1.00 95.06 358 VAL A CA 1
ATOM 2803 C C . VAL A 1 358 ? -12.018 -3.061 0.698 1.00 95.06 358 VAL A C 1
ATOM 2805 O O . VAL A 1 358 ? -11.343 -2.150 1.229 1.00 95.06 358 VAL A O 1
#

Radius of gyration: 24.33 Å; chains: 1; bounding box: 75×38×80 Å

pLDDT: mean 71.63, std 21.06, range [23.25, 97.38]

Sequence (358 aa):
MAAPYLMEIAAAAAPAPSTNSTRMVVLMGGPIAAGHIDVSGCGLQSRGWVFQEGLCSPRGLYISRRHGLWWDCRTMVDAIDASEPIMTGDTDHAFNPRTLRRSFPQAEPPANSLHQNLSFNWYDWIMSYTLRNLTRQPDRLPAVAGLASYAFSLSGMTYAAGLWKEDILRGLTWRRGNSGYAERAPGNAPTWSWASVTGPIHYDEFF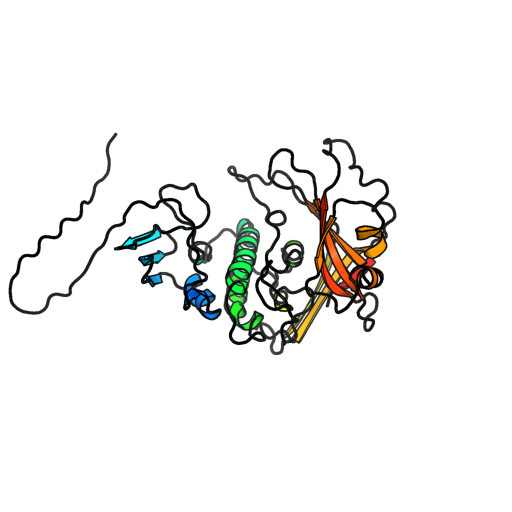TMRVDHRGEIKKRPKLDLEITGTTIHEVRPGTFGNVQGGEIEATGILRNAATMLVGTGLSADWYLDLQPAGEENQFLESCQVLRLAMAYRNKQNSKPQVYFLIVRKTGEGVNEYQRVGRGYIELRGRPSPKSELPEQGIWEQAERVTLTLV

Secondary structure (DSSP, 8-state):
------------------S-------------------GGG-TTTTBTTHHHHHHH-SEEEEEETTTEEEEEETTEEEEES-SSPPP-BSS--TT--B-HHHHSPPS---HHHHHHHHHHHHHHHHHHHHTSB-S-SGGGTHHHHHHHHHHHHHH---EETTEEGGGHHHHTT-EE-SSS---BPSS---TTSGGGBSS-EE--TTTS----TTS------EE--EEEEEEEEESSTT-SS-EEEEEEEEEEEEEEHHHHHTTT---EEEEESS--SS-HHHHHHTEEEEEEEEEE-SSTTPPEEEEEEEEEE-SSSTTEEEEEEEEEEE-SSPPPTTS--S-TTTTTT--EEEEEE-

Foldseek 3Di:
DDDDDDDDDDDDDDDDDDDDDDDDDDDDADFADDDDDDCVPVPQLLELLVLCVVQVDQKDWDDDPQAHIWMDHLFDIGGDPTPDGDAAPDPDDRRGGHDSNNLRDDQDDDQVVLVLSLLVSLQVSQQSNLQHDYPALLCSQVSCLVVVLVSCVRHVFDQALSHTPVLVLQQQQKAADPPDFKDQRPAARFLSHPSRIHGGIHTDCFSSQPQDPVRDSPDDWAFFKAWDDKAWDAPDPSRRRRTNYIKTKIWGWKDQQLCQPPVPPFQKDKDWRGDDPDDPSVVSRQKIWTWTTWTFDPDPPAFIKTKTFIWGAPVPDDQEIETGIIIITGFPDDDDPPDDGVPPPVGPPTDTDIHMGD

Organism: NCBI:txid160281